Protein AF-A0A1I8ER92-F1 (afdb_monomer)

Structure (mmCIF, N/CA/C/O backbone):
data_AF-A0A1I8ER92-F1
#
_entry.id   AF-A0A1I8ER92-F1
#
loop_
_atom_site.group_PDB
_atom_site.id
_atom_site.type_symbol
_atom_site.label_atom_id
_atom_site.label_alt_id
_atom_site.label_comp_id
_atom_site.label_asym_id
_atom_site.label_entity_id
_atom_site.label_seq_id
_atom_site.pdbx_PDB_ins_code
_atom_site.Cartn_x
_atom_site.Cartn_y
_atom_site.Cartn_z
_atom_site.occupancy
_atom_site.B_iso_or_equiv
_atom_site.auth_seq_id
_atom_site.auth_comp_id
_atom_site.auth_asym_id
_atom_site.auth_atom_id
_atom_site.pdbx_PDB_model_num
ATOM 1 N N . MET A 1 1 ? 27.970 -17.716 -12.150 1.00 31.17 1 MET A N 1
ATOM 2 C CA . MET A 1 1 ? 27.730 -16.699 -13.198 1.00 31.17 1 MET A CA 1
ATOM 3 C C . MET A 1 1 ? 26.286 -16.230 -13.086 1.00 31.17 1 MET A C 1
ATOM 5 O O . MET A 1 1 ? 25.401 -17.065 -13.177 1.00 31.17 1 MET A O 1
ATOM 9 N N . ARG A 1 2 ? 26.030 -14.949 -12.786 1.00 36.28 2 ARG A N 1
ATOM 10 C CA . ARG A 1 2 ? 24.664 -14.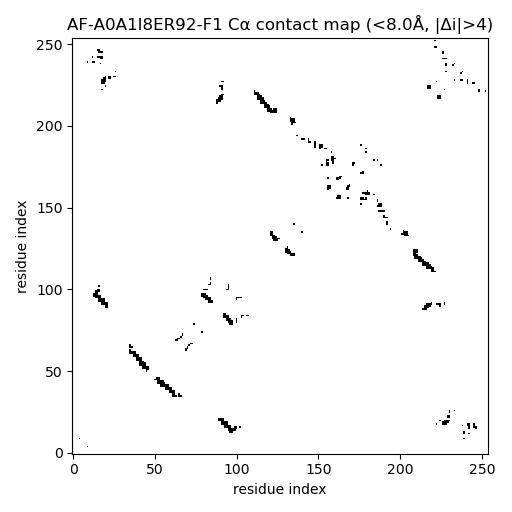395 -12.785 1.00 36.28 2 ARG A CA 1
ATOM 11 C C . ARG A 1 2 ? 24.374 -13.879 -14.191 1.00 36.28 2 ARG A C 1
ATOM 13 O O . ARG A 1 2 ? 24.966 -12.884 -14.594 1.00 36.28 2 ARG A O 1
ATOM 20 N N . THR A 1 3 ? 23.520 -14.575 -14.928 1.00 42.03 3 THR A N 1
ATOM 21 C CA . THR A 1 3 ? 22.930 -14.083 -16.174 1.00 42.03 3 THR A CA 1
ATOM 22 C C . THR A 1 3 ? 22.174 -12.785 -15.874 1.00 42.03 3 THR A C 1
ATOM 24 O O . THR A 1 3 ? 21.381 -12.718 -14.934 1.00 42.03 3 THR A O 1
ATOM 27 N N . GLY A 1 4 ? 22.500 -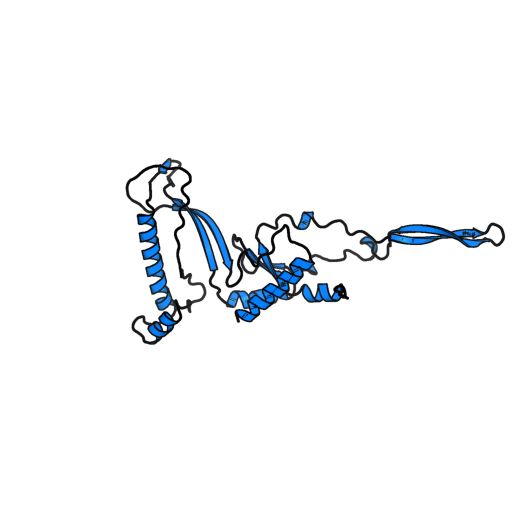11.710 -16.595 1.00 46.88 4 GLY A N 1
ATOM 28 C CA . GLY A 1 4 ? 21.781 -10.442 -16.486 1.00 46.88 4 GLY A CA 1
ATOM 29 C C . GLY A 1 4 ? 20.353 -10.611 -17.001 1.00 46.88 4 GLY A C 1
ATOM 30 O O . GLY A 1 4 ? 20.150 -11.294 -18.000 1.00 46.88 4 GLY A O 1
ATOM 31 N N . ALA A 1 5 ? 19.376 -10.018 -16.313 1.00 55.31 5 ALA A N 1
ATOM 32 C CA . ALA A 1 5 ? 17.984 -10.028 -16.758 1.00 55.31 5 ALA A CA 1
ATOM 33 C C . ALA A 1 5 ? 17.877 -9.402 -18.158 1.00 55.31 5 ALA A C 1
ATOM 35 O O . ALA A 1 5 ? 18.425 -8.321 -18.391 1.00 55.31 5 ALA A O 1
ATOM 36 N N . THR A 1 6 ? 17.197 -10.079 -19.083 1.00 65.06 6 THR A N 1
ATOM 37 C CA . THR A 1 6 ? 16.980 -9.554 -20.436 1.00 65.06 6 THR A CA 1
ATOM 38 C C . THR A 1 6 ? 15.889 -8.480 -20.425 1.00 65.06 6 THR A C 1
ATOM 40 O O . THR A 1 6 ? 15.052 -8.440 -19.524 1.00 65.06 6 THR A O 1
ATOM 43 N N . VAL A 1 7 ? 15.861 -7.601 -21.432 1.00 60.06 7 VAL A N 1
ATOM 44 C CA . VAL A 1 7 ? 14.813 -6.563 -21.571 1.00 60.06 7 VAL A CA 1
ATOM 45 C C . VAL A 1 7 ? 13.410 -7.185 -21.589 1.00 60.06 7 VAL A C 1
ATOM 47 O O . VAL A 1 7 ? 12.481 -6.645 -20.996 1.00 60.06 7 VAL A O 1
ATOM 50 N N . THR A 1 8 ? 13.275 -8.368 -22.187 1.00 60.81 8 THR A N 1
ATOM 51 C CA . THR A 1 8 ? 12.044 -9.164 -22.183 1.00 60.81 8 THR A CA 1
ATOM 52 C C . THR A 1 8 ? 11.649 -9.662 -20.793 1.00 60.81 8 THR A C 1
ATOM 54 O O . THR A 1 8 ? 10.464 -9.656 -20.472 1.00 60.81 8 THR A O 1
ATOM 57 N N . ASP A 1 9 ? 12.605 -10.041 -19.940 1.00 62.78 9 ASP A N 1
ATOM 58 C CA . ASP A 1 9 ? 12.314 -10.455 -18.556 1.00 62.78 9 ASP A CA 1
ATOM 59 C C . ASP A 1 9 ? 11.869 -9.265 -17.702 1.00 62.78 9 ASP A C 1
ATOM 61 O O . ASP A 1 9 ? 10.977 -9.378 -16.859 1.00 62.78 9 ASP A O 1
ATOM 65 N N . ILE A 1 10 ? 12.475 -8.103 -17.954 1.00 65.62 10 ILE A N 1
ATOM 66 C CA . ILE A 1 10 ? 12.131 -6.842 -17.300 1.00 65.62 10 ILE A CA 1
ATOM 67 C C . ILE A 1 10 ? 10.705 -6.418 -17.677 1.00 65.62 10 ILE A C 1
ATOM 69 O O . ILE A 1 10 ? 9.933 -6.068 -16.788 1.00 65.62 10 ILE A O 1
ATOM 73 N N . TRP A 1 11 ? 10.342 -6.509 -18.960 1.00 63.34 11 TRP A N 1
ATOM 74 C CA . TRP A 1 11 ? 8.994 -6.193 -19.443 1.00 63.34 11 TRP A CA 1
ATOM 75 C C . TRP A 1 11 ? 7.938 -7.192 -18.960 1.00 63.34 11 TRP A C 1
ATOM 77 O O . TRP A 1 11 ? 6.854 -6.809 -18.540 1.00 63.34 11 TRP A O 1
ATOM 87 N N . LYS A 1 12 ? 8.243 -8.493 -18.926 1.00 63.66 12 LYS A N 1
ATOM 88 C CA . LYS A 1 12 ? 7.326 -9.472 -18.316 1.00 63.66 12 LYS A CA 1
ATOM 89 C C . LYS A 1 12 ? 7.057 -9.150 -16.847 1.00 63.66 12 LYS A C 1
ATOM 91 O O . LYS A 1 12 ? 5.933 -9.292 -16.386 1.00 63.66 12 LYS A O 1
ATOM 96 N N . SER A 1 13 ? 8.068 -8.652 -16.141 1.00 66.12 13 SER A N 1
ATOM 97 C CA . SER A 1 13 ? 7.957 -8.296 -14.727 1.00 66.12 13 SER A CA 1
ATOM 98 C C . SER A 1 13 ? 7.265 -6.951 -14.469 1.00 66.12 13 SER A C 1
ATOM 100 O O . SER A 1 13 ? 6.946 -6.671 -13.319 1.00 66.12 13 SER A O 1
ATOM 102 N N . SER A 1 14 ? 7.011 -6.114 -15.485 1.00 64.12 14 SER A N 1
ATOM 103 C CA . SER A 1 14 ? 6.310 -4.829 -15.315 1.00 64.12 14 SER A CA 1
ATOM 104 C C . SER A 1 14 ? 4.782 -4.948 -15.249 1.00 64.12 14 SER A C 1
ATOM 106 O O . SER A 1 14 ? 4.103 -3.934 -15.315 1.00 64.12 14 SER A O 1
ATOM 108 N N . HIS A 1 15 ? 4.245 -6.160 -15.093 1.00 78.31 15 HIS A N 1
ATOM 109 C CA . HIS A 1 15 ? 2.816 -6.453 -14.949 1.00 78.31 15 HIS A CA 1
ATOM 110 C C . HIS A 1 15 ? 2.559 -6.940 -13.519 1.00 78.31 15 HIS A C 1
ATOM 112 O O . HIS A 1 15 ? 2.473 -8.138 -13.256 1.00 78.31 15 HIS A O 1
ATOM 118 N N . SER A 1 16 ? 2.606 -6.026 -12.551 1.00 83.44 16 SER A N 1
ATOM 119 C CA . SER A 1 16 ? 2.590 -6.398 -11.134 1.00 83.44 16 SER A CA 1
ATOM 120 C C . SER A 1 16 ? 2.197 -5.229 -10.236 1.00 83.44 16 SER A C 1
ATOM 122 O O . SER A 1 16 ? 1.954 -4.116 -10.699 1.00 83.44 16 SER A O 1
ATOM 124 N N . ILE A 1 17 ? 2.152 -5.489 -8.934 1.00 87.69 17 ILE A N 1
ATOM 125 C CA . ILE A 1 17 ? 1.812 -4.519 -7.901 1.00 87.69 17 ILE A CA 1
ATOM 126 C C . ILE A 1 17 ? 3.080 -4.065 -7.184 1.00 87.69 17 ILE A C 1
ATOM 128 O O . ILE A 1 17 ? 3.971 -4.859 -6.889 1.00 87.69 17 ILE A O 1
ATOM 132 N N . VAL A 1 18 ? 3.152 -2.776 -6.875 1.00 89.38 18 VAL A N 1
ATOM 133 C CA . VAL A 1 18 ? 4.263 -2.133 -6.179 1.00 89.38 18 VAL A CA 1
ATOM 134 C C . VAL A 1 18 ? 3.743 -1.338 -4.988 1.00 89.38 18 VAL A C 1
ATOM 136 O O . VAL A 1 18 ? 2.750 -0.624 -5.082 1.00 89.38 18 VAL A O 1
ATOM 139 N N . CYS A 1 19 ? 4.448 -1.421 -3.864 1.00 86.75 19 CYS A N 1
ATOM 140 C CA . CYS A 1 19 ? 4.179 -0.617 -2.679 1.00 86.75 19 CYS A CA 1
ATOM 141 C C . CYS A 1 19 ? 5.217 0.506 -2.563 1.00 86.75 19 CYS A C 1
ATOM 143 O O . CYS A 1 19 ? 6.427 0.262 -2.602 1.00 86.75 19 CYS A O 1
ATOM 145 N N . VAL A 1 20 ? 4.756 1.747 -2.412 1.00 84.81 20 VAL A N 1
ATOM 146 C CA . VAL A 1 20 ? 5.578 2.964 -2.461 1.00 84.81 20 VAL A CA 1
ATOM 147 C C . VAL A 1 20 ? 5.239 3.879 -1.296 1.00 84.81 20 VAL A C 1
ATOM 149 O O . VAL A 1 20 ? 4.106 3.937 -0.831 1.00 84.81 20 VAL A O 1
ATOM 152 N N . HIS A 1 21 ? 6.241 4.598 -0.805 1.00 81.06 21 HIS A N 1
ATOM 153 C CA . HIS A 1 21 ? 6.065 5.631 0.205 1.00 81.06 21 HIS A CA 1
ATOM 154 C C . HIS A 1 21 ? 5.690 6.966 -0.463 1.00 81.06 21 HIS A C 1
ATOM 156 O O . HIS A 1 21 ? 6.380 7.376 -1.391 1.00 81.06 21 HIS A O 1
ATOM 162 N N . ASP A 1 22 ? 4.648 7.651 0.022 1.00 62.81 22 ASP A N 1
ATOM 163 C CA . ASP A 1 22 ? 3.936 8.811 -0.584 1.00 62.81 22 ASP A CA 1
ATOM 164 C C . ASP A 1 22 ? 4.778 10.100 -0.806 1.00 62.81 22 ASP A C 1
ATOM 166 O O . ASP A 1 22 ? 4.279 11.195 -1.043 1.00 62.81 22 ASP A O 1
ATOM 170 N N . HIS A 1 23 ? 6.104 10.016 -0.726 1.00 54.09 23 HIS A N 1
ATOM 171 C CA . HIS A 1 23 ? 7.000 11.146 -0.966 1.00 54.09 23 HIS A CA 1
ATOM 172 C C . HIS A 1 23 ? 7.625 11.172 -2.368 1.00 54.09 23 HIS A C 1
ATOM 174 O O . HIS A 1 23 ? 8.415 12.084 -2.629 1.00 54.09 23 HIS A O 1
ATOM 180 N N . VAL A 1 24 ? 7.202 10.294 -3.296 1.00 51.00 24 VAL A N 1
ATOM 181 C CA . VAL A 1 24 ? 7.709 10.234 -4.685 1.00 51.00 24 VAL A CA 1
ATOM 182 C C . VAL A 1 24 ? 7.187 11.392 -5.546 1.00 51.00 24 VAL A C 1
ATOM 184 O O . VAL A 1 24 ? 6.528 11.221 -6.564 1.00 51.00 24 VAL A O 1
ATOM 187 N N . THR A 1 25 ? 7.524 12.622 -5.181 1.00 46.41 25 THR A N 1
ATOM 188 C CA . THR A 1 25 ? 7.240 13.827 -5.983 1.00 46.41 25 THR A CA 1
ATOM 189 C C . THR A 1 25 ? 8.367 14.135 -6.977 1.00 46.41 25 THR A C 1
ATOM 191 O O . THR A 1 25 ? 8.280 15.073 -7.774 1.00 46.41 25 THR A O 1
ATOM 194 N N . HIS A 1 26 ? 9.464 13.367 -6.949 1.00 47.34 26 HIS A N 1
ATOM 195 C CA . HIS A 1 26 ? 10.703 13.706 -7.657 1.00 47.34 26 HIS A CA 1
ATOM 196 C C . HIS A 1 26 ? 11.277 12.607 -8.560 1.00 47.34 26 HIS A C 1
ATOM 198 O O . HIS A 1 26 ? 12.363 12.804 -9.111 1.00 47.34 26 HIS A O 1
ATOM 204 N N . ALA A 1 27 ? 10.571 11.494 -8.793 1.00 49.75 27 ALA A N 1
ATOM 205 C CA . ALA A 1 27 ? 11.064 10.436 -9.686 1.00 49.75 27 ALA A CA 1
ATOM 206 C C . ALA A 1 27 ? 11.362 10.950 -11.109 1.00 49.75 27 ALA A C 1
ATOM 208 O O . ALA A 1 27 ? 12.412 10.630 -11.668 1.00 49.75 27 ALA A O 1
ATOM 209 N N . ASN A 1 28 ? 10.524 11.848 -11.643 1.00 49.25 28 ASN A N 1
ATOM 210 C CA . ASN A 1 28 ? 10.699 12.417 -12.986 1.00 49.25 28 ASN A CA 1
ATOM 211 C C . ASN A 1 28 ? 11.999 13.226 -13.154 1.00 49.25 28 ASN A C 1
ATOM 213 O O . ASN A 1 28 ? 12.486 13.369 -14.271 1.00 49.25 28 ASN A O 1
ATOM 217 N N . LYS A 1 29 ? 12.605 13.724 -12.064 1.00 51.19 29 LYS A N 1
ATOM 218 C CA . LYS A 1 29 ? 13.879 14.468 -12.122 1.00 51.19 29 LYS A CA 1
ATOM 219 C C . LYS A 1 29 ? 15.102 13.560 -12.318 1.00 51.19 29 LYS A C 1
ATOM 221 O O . LYS A 1 29 ? 16.201 14.073 -12.501 1.00 51.19 29 LYS A O 1
ATOM 226 N N . ARG A 1 30 ? 14.940 12.231 -12.246 1.00 50.00 30 ARG A N 1
ATOM 227 C CA . ARG A 1 30 ? 16.043 11.253 -12.329 1.00 50.00 30 ARG A CA 1
ATOM 228 C C . ARG A 1 30 ? 16.121 10.492 -13.650 1.00 50.00 30 ARG A C 1
ATOM 230 O O . ARG A 1 30 ? 17.029 9.680 -13.815 1.00 50.00 30 ARG A O 1
ATOM 237 N N . CYS A 1 31 ? 15.220 10.750 -14.593 1.00 53.12 31 CYS A N 1
ATOM 238 C CA . CYS A 1 31 ? 15.352 10.222 -15.944 1.00 53.12 31 CYS A CA 1
ATOM 239 C C . CYS A 1 31 ? 16.469 10.992 -16.657 1.00 53.12 31 CYS A C 1
ATOM 241 O O . CYS A 1 31 ? 16.242 12.065 -17.211 1.00 53.12 31 CYS A O 1
ATOM 243 N N . LEU A 1 32 ? 17.694 10.461 -16.599 1.00 54.41 32 LEU A N 1
ATOM 244 C CA . LEU A 1 32 ? 18.782 10.937 -17.448 1.00 54.41 32 LEU A CA 1
ATOM 245 C C . LEU A 1 32 ? 18.350 10.818 -18.920 1.00 54.41 32 LEU A C 1
ATOM 247 O O . LEU A 1 32 ? 17.627 9.876 -19.263 1.00 54.41 32 LEU A O 1
ATOM 251 N N . PRO A 1 33 ? 18.771 11.748 -19.794 1.00 59.41 33 PRO A N 1
ATOM 252 C CA . PRO A 1 33 ? 18.518 11.613 -21.220 1.00 59.41 33 PRO A CA 1
ATOM 253 C C . PRO A 1 33 ? 19.057 10.263 -21.704 1.00 59.41 33 PRO A C 1
ATOM 255 O O . PRO A 1 33 ? 20.142 9.838 -21.304 1.00 59.41 33 PRO A O 1
ATOM 258 N N . ILE A 1 34 ? 18.275 9.576 -22.540 1.00 64.12 34 ILE A N 1
ATOM 259 C CA . ILE A 1 34 ? 18.666 8.298 -23.138 1.00 64.12 34 ILE A CA 1
ATOM 260 C C . ILE A 1 34 ? 19.970 8.528 -23.909 1.00 64.12 34 ILE A C 1
ATOM 262 O O . ILE A 1 34 ? 19.989 9.245 -24.909 1.00 64.12 34 ILE A O 1
ATOM 266 N N . GLY A 1 35 ? 21.068 7.949 -23.421 1.00 69.25 35 GLY A N 1
ATOM 267 C CA . GLY A 1 35 ? 22.353 7.998 -24.105 1.00 69.25 35 GLY A CA 1
ATOM 268 C C . GLY A 1 35 ? 22.304 7.115 -25.345 1.00 69.25 35 GLY A C 1
ATOM 269 O O . GLY A 1 35 ? 22.128 5.903 -25.233 1.00 69.25 35 GLY A O 1
ATOM 270 N N . ILE A 1 36 ? 22.446 7.712 -26.526 1.00 78.25 36 ILE A N 1
ATOM 271 C CA . ILE A 1 36 ? 22.521 6.959 -27.780 1.00 78.25 36 ILE A CA 1
ATOM 272 C C . ILE A 1 36 ? 23.898 6.282 -27.837 1.00 78.25 36 ILE A C 1
ATOM 274 O O . ILE A 1 36 ? 24.909 6.975 -27.680 1.00 78.25 36 ILE A O 1
ATOM 278 N N . PRO A 1 37 ? 23.978 4.955 -28.051 1.00 82.88 37 PRO A N 1
ATOM 279 C CA . PRO A 1 37 ? 25.259 4.265 -28.113 1.00 82.88 37 PRO A CA 1
ATOM 280 C C . PRO A 1 37 ? 26.080 4.770 -29.303 1.00 82.88 37 PRO A C 1
ATOM 282 O O . PRO A 1 37 ? 25.546 5.010 -30.386 1.00 82.88 37 PRO A O 1
ATOM 285 N N . GLY A 1 38 ? 27.388 4.931 -29.107 1.00 86.31 38 GLY A N 1
ATOM 286 C CA . GLY A 1 38 ? 28.311 5.246 -30.194 1.00 86.31 38 GLY A CA 1
ATOM 287 C C . GLY A 1 38 ? 28.590 4.017 -31.060 1.00 86.31 38 GLY A C 1
ATOM 288 O O . GLY A 1 38 ? 28.661 2.901 -30.550 1.00 86.31 38 GLY A O 1
ATOM 289 N N . ILE A 1 39 ? 28.773 4.234 -32.358 1.00 91.62 39 ILE A N 1
ATOM 290 C CA . ILE A 1 39 ? 29.294 3.249 -33.310 1.00 91.62 39 ILE A CA 1
ATOM 291 C C . ILE A 1 39 ? 30.510 3.813 -34.029 1.00 91.62 39 ILE A C 1
ATOM 293 O O . ILE A 1 39 ? 30.646 5.025 -34.216 1.00 91.62 39 ILE A O 1
ATOM 297 N N . GLU A 1 40 ? 31.387 2.910 -34.445 1.00 92.06 40 GLU A N 1
ATOM 298 C CA . GLU A 1 40 ? 32.518 3.228 -35.301 1.00 92.06 40 GLU A CA 1
ATOM 299 C C . GLU A 1 40 ? 32.106 3.006 -36.754 1.00 92.06 40 GLU A C 1
ATOM 301 O O . GLU A 1 40 ? 31.627 1.935 -37.119 1.00 92.06 40 GLU A O 1
ATOM 306 N N . MET A 1 41 ? 32.253 4.043 -37.572 1.00 89.38 41 MET A N 1
ATOM 307 C CA . MET A 1 41 ? 31.987 3.987 -39.006 1.00 89.38 41 MET A CA 1
ATOM 308 C C . MET A 1 41 ? 33.285 4.171 -39.785 1.00 89.38 41 MET A C 1
ATOM 310 O O . MET A 1 41 ? 34.068 5.056 -39.430 1.00 89.38 41 MET A O 1
ATOM 314 N N . PRO A 1 42 ? 33.513 3.405 -40.861 1.00 91.12 42 PRO A N 1
ATOM 315 C CA . PRO A 1 42 ? 34.674 3.607 -41.711 1.00 91.12 42 PRO A CA 1
ATOM 316 C C . PRO A 1 42 ? 34.588 4.954 -42.432 1.00 91.12 42 PRO A C 1
ATOM 318 O O . PRO A 1 42 ? 33.553 5.317 -42.994 1.00 91.12 42 PRO A O 1
ATOM 321 N N . ILE A 1 43 ? 35.690 5.697 -42.412 1.00 89.12 43 ILE A N 1
ATOM 322 C CA . ILE A 1 43 ? 35.906 6.857 -43.273 1.00 89.12 43 ILE A CA 1
ATOM 323 C C . ILE A 1 43 ? 36.425 6.305 -44.595 1.00 89.12 43 ILE A C 1
ATOM 325 O O . ILE A 1 43 ? 37.478 5.667 -44.625 1.00 89.12 43 ILE A O 1
ATOM 329 N N . VAL A 1 44 ? 35.654 6.503 -45.659 1.00 90.88 44 VAL A N 1
ATOM 330 C CA . VAL A 1 44 ? 35.981 6.013 -46.997 1.00 90.88 44 VAL A CA 1
ATOM 331 C C . VAL A 1 44 ? 36.406 7.193 -47.850 1.00 90.88 44 VAL A C 1
ATOM 333 O O . VAL A 1 44 ? 35.627 8.125 -48.045 1.00 90.88 44 VAL A O 1
ATOM 336 N N . GLU A 1 45 ? 37.627 7.131 -48.364 1.00 89.38 45 GLU A N 1
ATOM 337 C CA . GLU A 1 45 ? 38.183 8.121 -49.282 1.00 89.38 45 GLU A CA 1
ATOM 338 C C . GLU A 1 45 ? 38.599 7.442 -50.594 1.00 89.38 45 GLU A C 1
ATOM 340 O O . GLU A 1 45 ? 38.953 6.256 -50.599 1.00 89.38 45 GLU A O 1
ATOM 345 N N . PRO A 1 46 ? 38.523 8.149 -51.733 1.00 88.00 46 PRO A N 1
ATOM 346 C CA . PRO A 1 46 ? 38.964 7.602 -53.006 1.00 88.00 46 PRO A CA 1
ATOM 347 C C . PRO A 1 46 ? 40.489 7.472 -53.021 1.00 88.00 46 PRO A C 1
ATOM 349 O O . PRO A 1 46 ? 41.214 8.429 -52.751 1.00 88.00 46 PRO A O 1
ATOM 352 N N . HIS A 1 47 ? 40.993 6.296 -53.391 1.00 83.50 47 HIS A N 1
ATOM 353 C CA . HIS A 1 47 ? 42.425 6.108 -53.585 1.00 83.50 47 HIS A CA 1
ATOM 354 C C . HIS A 1 47 ? 42.916 7.007 -54.734 1.00 83.50 47 HIS A C 1
ATOM 356 O O . HIS A 1 47 ? 42.319 6.989 -55.813 1.00 83.50 47 HIS A O 1
ATOM 362 N N . PRO A 1 48 ? 44.051 7.711 -54.587 1.00 82.31 48 PRO A N 1
ATOM 363 C CA . PRO A 1 48 ? 44.512 8.737 -55.531 1.00 82.31 48 PRO A CA 1
ATOM 364 C C . PRO A 1 48 ? 44.802 8.282 -56.974 1.00 82.31 48 PRO A C 1
ATOM 366 O O . PRO A 1 48 ? 45.080 9.125 -57.816 1.00 82.31 48 PRO A O 1
ATOM 369 N N . ILE A 1 49 ? 44.764 6.978 -57.280 1.00 82.44 49 ILE A N 1
ATOM 370 C CA . ILE A 1 49 ? 45.151 6.439 -58.597 1.00 82.44 49 ILE A CA 1
ATOM 371 C C . ILE A 1 49 ? 44.013 5.609 -59.216 1.00 82.44 49 ILE A C 1
ATOM 373 O O . ILE A 1 49 ? 43.510 6.007 -60.261 1.00 82.44 49 ILE A O 1
ATOM 377 N N . PRO A 1 50 ? 43.524 4.512 -58.599 1.00 83.62 50 PRO A N 1
ATOM 378 C CA . PRO A 1 50 ? 42.412 3.746 -59.149 1.00 83.62 50 PRO A CA 1
ATOM 379 C C . PRO A 1 50 ? 41.036 4.340 -58.798 1.00 83.62 50 PRO A C 1
ATOM 381 O O . PRO A 1 50 ? 40.031 3.747 -59.171 1.00 83.62 50 PRO A O 1
ATOM 384 N N . GLN A 1 51 ? 40.964 5.442 -58.029 1.00 81.69 51 GLN A N 1
ATOM 385 C CA . GLN A 1 51 ? 39.730 6.037 -57.474 1.00 81.69 51 GLN A CA 1
ATOM 386 C C . GLN A 1 51 ? 38.844 5.065 -56.672 1.00 81.69 51 GLN A C 1
ATOM 388 O O . GLN A 1 51 ? 37.715 5.391 -56.309 1.00 81.69 51 GLN A O 1
ATOM 393 N N . ALA A 1 52 ? 39.359 3.876 -56.352 1.00 87.44 52 ALA A N 1
ATOM 394 C CA . ALA A 1 52 ? 38.644 2.875 -55.581 1.00 87.44 52 ALA A CA 1
ATOM 395 C C . ALA A 1 52 ? 38.425 3.360 -54.135 1.00 87.44 52 ALA A C 1
ATOM 397 O O . ALA A 1 52 ? 39.314 4.006 -53.573 1.00 87.44 52 ALA A O 1
ATOM 398 N N . PRO A 1 53 ? 37.276 3.043 -53.516 1.00 87.69 53 PRO A N 1
ATOM 399 C CA . PRO A 1 53 ? 37.004 3.406 -52.131 1.00 87.69 53 PRO A CA 1
ATOM 400 C C . PRO A 1 53 ? 37.936 2.646 -51.179 1.00 87.69 53 PRO A C 1
ATOM 402 O O . PRO A 1 53 ? 37.924 1.415 -51.142 1.00 87.69 53 PRO A O 1
ATOM 405 N N . VAL A 1 54 ? 38.727 3.376 -50.390 1.00 90.38 54 VAL A N 1
ATOM 406 C CA . VAL A 1 54 ? 39.627 2.818 -49.371 1.00 90.38 54 VAL A CA 1
ATOM 407 C C . VAL A 1 54 ? 39.240 3.350 -47.999 1.00 90.38 54 VAL A C 1
ATOM 409 O O . VAL A 1 54 ? 38.909 4.523 -47.836 1.00 90.38 54 VAL A O 1
ATOM 412 N N . ILE A 1 55 ? 39.273 2.470 -46.999 1.00 89.62 55 ILE A N 1
ATOM 413 C CA . ILE A 1 55 ? 39.019 2.834 -45.606 1.00 89.62 55 ILE A CA 1
ATOM 414 C C . ILE A 1 55 ? 40.296 3.458 -45.040 1.00 89.62 55 ILE A C 1
ATOM 416 O O . ILE A 1 55 ? 41.289 2.763 -44.839 1.00 89.62 55 ILE A O 1
ATOM 420 N N . VAL A 1 56 ? 40.264 4.761 -44.779 1.00 88.62 56 VAL A N 1
ATOM 421 C CA . VAL A 1 56 ? 41.405 5.531 -44.245 1.00 88.62 56 VAL A CA 1
ATOM 422 C C . VAL A 1 56 ? 41.374 5.670 -42.723 1.00 88.62 56 VAL A C 1
ATOM 424 O O . VAL A 1 56 ? 42.372 6.026 -42.104 1.00 88.62 56 VAL A O 1
ATOM 427 N N . GLY A 1 57 ? 40.245 5.354 -42.089 1.00 90.06 57 GLY A N 1
ATOM 428 C CA . GLY A 1 57 ? 40.125 5.404 -40.638 1.00 90.06 57 GLY A CA 1
ATOM 429 C C . GLY A 1 57 ? 38.728 5.067 -40.140 1.00 90.06 57 GLY A C 1
ATOM 430 O O . GLY A 1 57 ? 37.847 4.689 -40.911 1.00 90.06 57 GLY A O 1
ATOM 431 N N . LEU A 1 58 ? 38.525 5.226 -38.833 1.00 92.38 58 LEU A N 1
ATOM 432 C CA . LEU A 1 58 ? 37.244 5.021 -38.160 1.00 92.38 58 LEU A CA 1
ATOM 433 C C . LEU A 1 58 ? 36.799 6.327 -37.498 1.00 92.38 58 LEU A C 1
ATOM 435 O O . LEU A 1 58 ? 37.566 6.956 -36.770 1.00 92.38 58 LEU A O 1
ATOM 439 N N . ARG A 1 59 ? 35.542 6.722 -37.713 1.00 90.38 59 ARG A N 1
ATOM 440 C CA . ARG A 1 59 ? 34.899 7.836 -37.007 1.00 90.38 59 ARG A CA 1
ATOM 441 C C . ARG A 1 59 ? 33.927 7.305 -35.963 1.00 90.38 59 ARG A C 1
ATOM 443 O O . ARG A 1 59 ? 33.090 6.457 -36.270 1.00 90.38 59 ARG A O 1
ATOM 450 N N . LYS A 1 60 ? 33.988 7.841 -34.745 1.00 91.00 60 LYS A N 1
ATOM 451 C CA . LYS A 1 60 ? 32.958 7.601 -33.727 1.00 91.00 60 LYS A CA 1
ATOM 452 C C . LYS A 1 60 ? 31.776 8.521 -33.994 1.00 91.00 60 LYS A C 1
ATOM 454 O O . LYS A 1 60 ? 31.936 9.737 -34.014 1.00 91.00 60 LYS A O 1
ATOM 459 N N . GLN A 1 61 ? 30.598 7.947 -34.190 1.00 87.75 61 GLN A N 1
ATOM 460 C CA . GLN A 1 61 ? 29.353 8.698 -34.350 1.00 87.75 61 GLN A CA 1
ATOM 461 C C . GLN A 1 61 ? 28.220 8.051 -33.539 1.00 87.75 61 GLN A C 1
ATOM 463 O O . GLN A 1 61 ? 28.302 6.862 -33.228 1.00 87.75 61 GLN A O 1
ATOM 468 N N . PRO A 1 62 ? 27.150 8.787 -33.196 1.00 86.00 62 PRO A N 1
ATOM 469 C CA . PRO A 1 62 ? 25.966 8.195 -32.584 1.00 86.00 62 PRO A CA 1
ATOM 470 C C . PRO A 1 62 ? 25.337 7.152 -33.509 1.00 86.00 62 PRO A C 1
ATOM 472 O O . PRO A 1 62 ? 25.256 7.344 -34.725 1.00 86.00 62 PRO A O 1
ATOM 475 N N . ASN A 1 63 ? 24.863 6.050 -32.940 1.00 86.44 63 ASN A N 1
ATOM 476 C CA . ASN A 1 63 ? 24.119 5.059 -33.695 1.00 86.44 63 ASN A CA 1
ATOM 477 C C . ASN A 1 63 ? 22.695 5.552 -33.961 1.00 86.44 63 ASN A C 1
ATOM 479 O O . ASN A 1 63 ? 21.810 5.443 -33.110 1.00 86.44 63 ASN A O 1
ATOM 483 N N . TYR A 1 64 ? 22.473 6.077 -35.164 1.00 83.56 64 TYR A N 1
ATOM 484 C CA . TYR A 1 64 ? 21.180 6.630 -35.554 1.00 83.56 64 TYR A CA 1
ATOM 485 C C . TYR A 1 64 ? 20.042 5.602 -35.591 1.00 83.56 64 TYR A C 1
ATOM 487 O O . TYR A 1 64 ? 18.888 6.000 -35.452 1.00 83.56 64 TYR A O 1
ATOM 495 N N . ASN A 1 65 ? 20.336 4.297 -35.656 1.00 80.38 65 ASN A N 1
ATOM 496 C CA . ASN A 1 65 ? 19.311 3.250 -35.559 1.00 80.38 65 ASN A CA 1
ATOM 497 C C . ASN A 1 65 ? 18.592 3.259 -34.200 1.00 80.38 65 ASN A C 1
ATOM 499 O O . ASN A 1 65 ? 17.469 2.779 -34.101 1.00 80.38 65 ASN A O 1
ATOM 503 N N . PHE A 1 66 ? 19.223 3.821 -33.164 1.00 76.25 66 PHE A N 1
ATOM 504 C CA . PHE A 1 66 ? 18.645 3.983 -31.827 1.00 76.25 66 PHE A CA 1
ATOM 505 C C . PHE A 1 66 ? 18.243 5.435 -31.525 1.00 76.25 66 PHE A C 1
ATOM 507 O O . PHE A 1 66 ? 17.925 5.769 -30.384 1.00 76.25 66 PHE A O 1
ATOM 514 N N . HIS A 1 67 ? 18.278 6.325 -32.521 1.00 80.50 67 HIS A N 1
ATOM 515 C CA . HIS A 1 67 ? 17.945 7.730 -32.317 1.00 80.50 67 HIS A CA 1
ATOM 516 C C . HIS A 1 67 ? 16.420 7.909 -32.185 1.00 80.50 67 HIS A C 1
ATOM 518 O O . HIS A 1 67 ? 15.691 7.451 -33.067 1.00 80.50 67 HIS A O 1
ATOM 524 N N . PRO A 1 68 ? 15.904 8.632 -31.166 1.00 75.44 68 PRO A N 1
ATOM 525 C CA . PRO A 1 68 ? 14.460 8.756 -30.917 1.00 75.44 68 PRO A CA 1
ATOM 526 C C . PRO A 1 68 ? 13.635 9.339 -32.073 1.00 75.44 68 PRO A C 1
ATOM 528 O O . PRO A 1 68 ? 12.430 9.135 -32.137 1.00 75.44 68 PRO A O 1
ATOM 531 N N . VAL A 1 69 ? 14.265 10.086 -32.983 1.00 80.38 69 VAL A N 1
ATOM 532 C CA . VAL A 1 69 ? 13.614 10.613 -34.202 1.00 80.38 69 VAL A CA 1
ATOM 533 C C . VAL A 1 69 ? 13.417 9.528 -35.271 1.00 80.38 69 VAL A C 1
ATOM 535 O O . VAL A 1 69 ? 12.500 9.637 -36.072 1.00 80.38 69 VAL A O 1
ATOM 538 N N . VAL A 1 70 ? 14.248 8.480 -35.273 1.00 82.31 70 VAL A N 1
ATOM 539 C CA . VAL A 1 70 ? 14.206 7.377 -36.250 1.00 82.31 70 VAL A CA 1
ATOM 540 C C . VAL A 1 70 ? 13.304 6.248 -35.754 1.00 82.31 70 VAL A C 1
ATOM 542 O 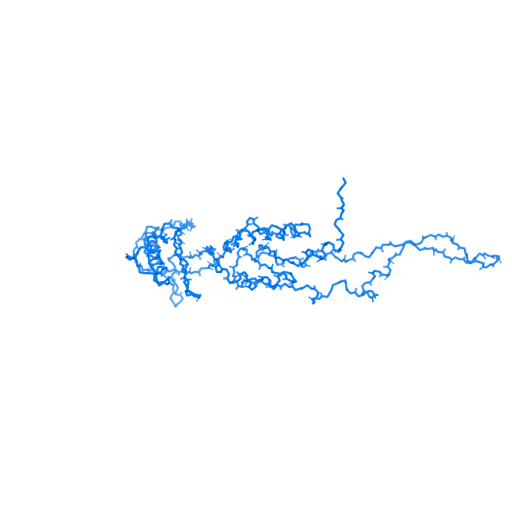O . VAL A 1 70 ? 12.377 5.849 -36.449 1.00 82.31 70 VAL A O 1
ATOM 545 N N . VAL A 1 71 ? 13.552 5.755 -34.537 1.00 77.38 71 VAL A N 1
ATOM 546 C CA . VAL A 1 71 ? 12.790 4.644 -33.928 1.00 77.38 71 VAL A CA 1
ATOM 547 C C . VAL A 1 71 ? 11.549 5.104 -33.160 1.00 77.38 71 VAL A C 1
ATOM 549 O O . VAL A 1 71 ? 10.718 4.284 -32.781 1.00 77.38 71 VAL A O 1
ATOM 552 N N . GLY A 1 72 ? 11.396 6.409 -32.930 1.00 72.50 72 GLY A N 1
ATOM 553 C CA . GLY A 1 72 ? 10.402 6.942 -32.004 1.00 72.50 72 GLY A CA 1
ATOM 554 C C . GLY A 1 72 ? 10.887 6.917 -30.552 1.00 72.50 72 GLY A C 1
ATOM 555 O O . GLY A 1 72 ? 11.989 6.466 -30.228 1.00 72.50 72 GLY A O 1
ATOM 556 N N . LYS A 1 73 ? 10.059 7.438 -29.641 1.00 70.44 73 LYS A N 1
ATOM 557 C CA . LYS A 1 73 ? 10.325 7.315 -28.201 1.00 70.44 73 LYS A CA 1
ATOM 558 C C . LYS A 1 73 ? 10.210 5.838 -27.802 1.00 70.44 73 LYS A C 1
ATOM 560 O O . LYS A 1 73 ? 9.265 5.194 -28.248 1.00 70.44 73 LYS A O 1
ATOM 565 N N . PRO A 1 74 ? 11.109 5.321 -26.945 1.00 67.81 74 PRO A N 1
ATOM 566 C CA . PRO A 1 74 ? 11.102 3.906 -26.569 1.00 67.81 74 PRO A CA 1
ATOM 567 C C . PRO A 1 74 ? 9.845 3.488 -25.802 1.00 67.81 74 PRO A C 1
ATOM 569 O O . PRO A 1 74 ? 9.503 2.315 -25.811 1.00 67.81 74 PRO A O 1
ATOM 572 N N . PHE A 1 75 ? 9.172 4.442 -25.155 1.00 70.06 75 PHE A N 1
ATOM 573 C CA . PHE A 1 75 ? 7.905 4.231 -24.470 1.00 70.06 75 PHE A CA 1
ATOM 574 C C . PHE A 1 75 ? 6.975 5.402 -24.759 1.00 70.06 75 PHE A C 1
ATOM 576 O O . PHE A 1 75 ? 7.395 6.570 -24.773 1.00 70.06 75 PHE A O 1
ATOM 583 N N . ARG A 1 76 ? 5.705 5.086 -24.964 1.00 74.12 76 ARG A N 1
ATOM 584 C CA . ARG A 1 76 ? 4.589 6.022 -24.960 1.00 74.12 76 ARG A CA 1
ATOM 585 C C . ARG A 1 76 ? 3.941 6.026 -23.577 1.00 74.12 76 ARG A C 1
ATOM 587 O O . ARG A 1 76 ? 4.214 5.160 -22.749 1.00 74.12 76 ARG A O 1
ATOM 594 N N . LYS A 1 77 ? 3.109 7.029 -23.292 1.00 71.75 77 LYS A N 1
ATOM 595 C CA . LYS A 1 77 ? 2.425 7.091 -21.988 1.00 71.75 77 LYS A CA 1
ATOM 596 C C . LYS A 1 77 ? 1.431 5.943 -21.832 1.00 71.75 77 LYS A C 1
ATOM 598 O O . LYS A 1 77 ? 1.189 5.497 -20.723 1.00 71.75 77 LYS A O 1
ATOM 603 N N . GLU A 1 78 ? 0.892 5.476 -22.948 1.00 79.50 78 GLU A N 1
ATOM 604 C CA . GLU A 1 78 ? -0.107 4.419 -23.024 1.00 79.50 78 GLU A CA 1
ATOM 605 C C . GLU A 1 78 ? 0.507 3.027 -22.804 1.00 79.50 78 GLU A C 1
ATOM 607 O O . GLU A 1 78 ? -0.210 2.099 -22.445 1.00 79.50 78 GLU A O 1
ATOM 612 N N . ASP A 1 79 ? 1.830 2.891 -22.960 1.00 77.25 79 ASP A N 1
ATOM 613 C CA . ASP A 1 79 ? 2.545 1.620 -22.784 1.00 77.25 79 ASP A CA 1
ATOM 614 C C . ASP A 1 79 ? 2.716 1.242 -21.302 1.00 77.25 79 ASP A C 1
ATOM 616 O O . ASP A 1 79 ? 3.028 0.094 -20.986 1.00 77.25 79 ASP A O 1
ATOM 620 N N . ILE A 1 80 ? 2.558 2.208 -20.387 1.00 81.94 80 ILE A N 1
ATOM 621 C CA . ILE A 1 80 ? 2.700 2.002 -18.944 1.00 81.94 80 ILE A CA 1
ATOM 622 C C . ILE A 1 80 ? 1.456 2.543 -18.246 1.00 81.94 80 ILE A C 1
ATOM 624 O O . ILE A 1 80 ? 1.331 3.746 -18.008 1.00 81.94 80 ILE A O 1
ATOM 628 N N . ARG A 1 81 ? 0.549 1.640 -17.875 1.00 85.50 81 ARG A N 1
ATOM 629 C CA . ARG A 1 81 ? -0.592 1.971 -17.014 1.00 85.50 81 ARG A CA 1
ATOM 630 C C . ARG A 1 81 ? -0.138 1.932 -15.563 1.00 85.50 81 ARG A C 1
ATOM 632 O O . ARG A 1 81 ? 0.544 0.995 -15.158 1.00 85.50 81 ARG A O 1
ATOM 639 N N . ILE A 1 82 ? -0.511 2.947 -14.789 1.00 86.56 82 ILE A N 1
ATOM 640 C CA . ILE A 1 82 ? -0.291 2.985 -13.343 1.00 86.56 82 ILE A CA 1
ATOM 641 C C . ILE A 1 82 ? -1.584 3.445 -12.692 1.00 86.56 82 ILE A C 1
ATOM 643 O O . ILE A 1 82 ? -2.090 4.518 -13.018 1.00 86.56 82 ILE A O 1
ATOM 647 N N . GLU A 1 83 ? -2.092 2.646 -11.765 1.00 86.69 83 GLU A N 1
ATOM 648 C CA . GLU A 1 83 ? -3.303 2.952 -11.008 1.00 86.69 83 GLU A CA 1
ATOM 649 C C . GLU A 1 83 ? -3.040 2.759 -9.515 1.00 86.69 83 GLU A C 1
ATOM 651 O O . GLU A 1 83 ? -2.277 1.880 -9.116 1.00 86.69 83 GLU A O 1
ATOM 656 N N . GLU A 1 84 ? -3.641 3.602 -8.680 1.00 85.75 84 GLU A N 1
ATOM 657 C CA . GLU A 1 84 ? -3.534 3.503 -7.223 1.00 85.75 84 GLU A CA 1
ATOM 658 C C . GLU A 1 84 ? -4.718 2.715 -6.651 1.00 85.75 84 GLU A C 1
ATOM 660 O O . GLU A 1 84 ? -5.860 2.850 -7.103 1.00 85.75 84 GLU A O 1
ATOM 665 N N . LEU A 1 85 ? -4.457 1.890 -5.634 1.00 83.94 85 LEU A N 1
ATOM 666 C CA . LEU A 1 85 ? -5.498 1.092 -4.992 1.00 83.94 85 LEU A CA 1
ATOM 667 C C . LEU A 1 85 ? -6.558 1.970 -4.305 1.00 83.94 85 LEU A C 1
ATOM 669 O O . LEU A 1 85 ? -7.749 1.694 -4.449 1.00 83.94 85 LEU A O 1
ATOM 673 N N . ASP A 1 86 ? -6.133 3.018 -3.593 1.00 76.00 86 ASP A N 1
ATOM 674 C CA . ASP A 1 86 ? -6.996 3.937 -2.844 1.00 76.00 86 ASP A CA 1
ATOM 675 C C . ASP A 1 86 ? -6.339 5.322 -2.727 1.00 76.00 86 ASP A C 1
ATOM 677 O O . ASP A 1 86 ? -5.161 5.412 -2.383 1.00 76.00 86 ASP A O 1
ATOM 681 N N . TYR A 1 87 ? -7.104 6.381 -3.000 1.00 62.28 87 TYR A N 1
ATOM 682 C CA . TYR A 1 87 ? -6.640 7.768 -3.055 1.00 62.28 87 TYR A CA 1
ATOM 683 C C . TYR A 1 87 ? -6.951 8.480 -1.729 1.00 62.28 87 TYR A C 1
ATOM 685 O O . TYR A 1 87 ? -7.921 9.234 -1.614 1.00 62.28 87 TYR A O 1
ATOM 693 N N . GLN A 1 88 ? -6.149 8.254 -0.688 1.00 61.19 88 GLN A N 1
ATOM 694 C CA . GLN A 1 88 ? -6.136 9.129 0.493 1.00 61.19 88 GLN A CA 1
ATOM 695 C C . GLN A 1 88 ? -4.705 9.561 0.855 1.00 61.19 88 GLN A C 1
ATOM 697 O O . GLN A 1 88 ? -3.721 9.131 0.270 1.00 61.19 88 GLN A O 1
ATOM 702 N N . GLN A 1 89 ? -4.571 10.474 1.819 1.00 57.84 89 GLN A N 1
ATOM 703 C CA . GLN A 1 89 ? -3.255 10.896 2.306 1.00 57.84 89 GLN A CA 1
ATOM 704 C C . GLN A 1 89 ? -2.614 9.752 3.103 1.00 57.84 89 GLN A C 1
ATOM 706 O O . GLN A 1 89 ? -3.114 9.341 4.162 1.00 57.84 89 GLN A O 1
ATOM 711 N N . HIS A 1 90 ? -1.516 9.203 2.589 1.00 63.75 90 HIS A N 1
ATOM 712 C CA . HIS A 1 90 ? -0.965 7.939 3.065 1.00 63.75 90 HIS A CA 1
ATOM 713 C C . HIS A 1 90 ? 0.515 8.065 3.399 1.00 63.75 90 HIS A C 1
ATOM 715 O O . HIS A 1 90 ? 1.221 8.921 2.895 1.00 63.75 90 HIS A O 1
ATOM 721 N N . SER A 1 91 ? 1.025 7.214 4.289 1.00 65.06 91 SER A N 1
ATOM 722 C CA . SER A 1 91 ? 2.469 6.984 4.324 1.00 65.06 91 SER A CA 1
ATOM 723 C C . SER A 1 91 ? 2.858 5.896 3.331 1.00 65.06 91 SER A C 1
ATOM 725 O O . SER A 1 91 ? 3.984 5.880 2.867 1.00 65.06 91 SER A O 1
ATOM 727 N N . SER A 1 92 ? 1.961 4.973 3.001 1.00 73.69 92 SER A N 1
ATOM 728 C CA . SER A 1 92 ? 2.238 3.869 2.083 1.00 73.69 92 SER A CA 1
ATOM 729 C C . SER A 1 92 ? 1.066 3.688 1.128 1.00 73.69 92 SER A C 1
ATOM 731 O O . SER A 1 92 ? -0.063 3.495 1.583 1.00 73.69 92 SER A O 1
ATOM 733 N N . SER A 1 93 ? 1.359 3.719 -0.167 1.00 82.25 93 SER A N 1
ATOM 734 C CA . SER A 1 93 ? 0.404 3.529 -1.256 1.00 82.25 93 SER A CA 1
ATOM 735 C C . SER A 1 93 ? 0.764 2.289 -2.065 1.00 82.25 93 SER A C 1
ATOM 737 O O . SER A 1 93 ? 1.936 1.926 -2.199 1.00 82.25 93 SER A O 1
ATOM 739 N N . VAL A 1 94 ? -0.261 1.617 -2.577 1.00 87.81 94 VAL A N 1
ATOM 740 C CA . VAL A 1 94 ? -0.131 0.425 -3.416 1.00 87.81 94 VAL A CA 1
ATOM 741 C C . VAL A 1 94 ? -0.572 0.795 -4.823 1.00 87.81 94 VAL A C 1
ATOM 743 O O . VAL A 1 94 ? -1.669 1.317 -5.011 1.00 87.81 94 VAL A O 1
ATOM 746 N N . PHE A 1 95 ? 0.298 0.525 -5.790 1.00 89.19 95 PHE A N 1
ATOM 747 C CA . PHE A 1 95 ? 0.108 0.834 -7.198 1.00 89.19 95 PHE A CA 1
ATOM 748 C C . PHE A 1 95 ? 0.103 -0.445 -8.024 1.00 89.19 95 PHE A C 1
ATOM 750 O O . PHE A 1 95 ? 0.986 -1.289 -7.869 1.00 89.19 95 PHE A O 1
ATOM 757 N N . GLY A 1 96 ? -0.863 -0.566 -8.923 1.00 90.06 96 GLY A N 1
ATOM 758 C CA . GLY A 1 96 ? -0.844 -1.538 -10.006 1.00 90.06 96 GLY A CA 1
ATOM 759 C C . GLY A 1 96 ? -0.069 -0.968 -11.187 1.00 90.06 96 GLY A C 1
ATOM 760 O O . GLY A 1 96 ? -0.158 0.228 -11.465 1.00 90.06 96 GLY A O 1
ATOM 761 N N . ILE A 1 97 ? 0.720 -1.808 -11.854 1.00 90.06 97 ILE A N 1
ATOM 762 C CA . ILE A 1 97 ? 1.440 -1.460 -13.079 1.00 90.06 97 ILE A CA 1
ATOM 763 C C . ILE A 1 97 ? 1.009 -2.438 -14.175 1.00 90.06 97 ILE A C 1
ATOM 765 O O . ILE A 1 97 ? 1.086 -3.654 -13.977 1.00 90.06 97 ILE A O 1
ATOM 769 N N . ASN A 1 98 ? 0.570 -1.903 -15.317 1.00 89.25 98 ASN A N 1
ATOM 770 C CA . ASN A 1 98 ? 0.013 -2.647 -16.454 1.00 89.25 98 ASN A CA 1
ATOM 771 C C . ASN A 1 98 ? -1.089 -3.626 -16.015 1.00 89.25 98 ASN A C 1
ATOM 773 O O . ASN A 1 98 ? -2.049 -3.185 -15.394 1.00 89.25 98 ASN A O 1
ATOM 777 N N . ASP A 1 99 ? -0.962 -4.931 -16.278 1.00 87.56 99 ASP A N 1
ATOM 778 C CA . ASP A 1 99 ? -1.965 -5.938 -15.874 1.00 87.56 99 ASP A CA 1
ATOM 779 C C . ASP A 1 99 ? -2.107 -6.035 -14.341 1.00 87.56 99 ASP A C 1
ATOM 781 O O . ASP A 1 99 ? -3.105 -6.523 -13.817 1.00 87.56 99 ASP A O 1
ATOM 785 N N . GLY A 1 100 ? -1.132 -5.513 -13.585 1.00 85.94 100 GLY A N 1
ATOM 786 C CA . GLY A 1 100 ? -1.253 -5.340 -12.139 1.00 85.94 100 GLY A CA 1
ATOM 787 C C . GLY A 1 100 ? -2.348 -4.347 -11.731 1.00 85.94 100 GLY A C 1
ATOM 788 O O . GLY A 1 100 ? -2.778 -4.384 -10.582 1.00 85.94 100 GLY A O 1
ATOM 789 N N . CYS A 1 101 ? -2.812 -3.479 -12.638 1.00 88.19 101 CYS A N 1
ATOM 790 C CA . CYS A 1 101 ? -3.984 -2.629 -12.416 1.00 88.19 101 CYS A CA 1
ATOM 791 C C . CYS A 1 101 ? -5.263 -3.464 -12.292 1.00 88.19 101 CYS A C 1
ATOM 793 O O . CYS A 1 101 ? -6.064 -3.210 -11.399 1.00 88.19 101 CYS A O 1
ATOM 795 N N . ASP A 1 102 ? -5.411 -4.509 -13.106 1.00 89.19 102 ASP A N 1
ATOM 796 C CA . ASP A 1 102 ? -6.599 -5.370 -13.082 1.00 89.19 102 ASP A CA 1
ATOM 797 C C . ASP A 1 102 ? -6.654 -6.185 -11.772 1.00 89.19 102 ASP A C 1
ATOM 799 O O . ASP A 1 102 ? -7.721 -6.473 -11.231 1.00 89.19 102 ASP A O 1
ATOM 803 N N . MET A 1 103 ? -5.491 -6.475 -11.175 1.00 87.25 103 MET A N 1
ATOM 804 C CA . MET A 1 103 ? -5.411 -7.084 -9.844 1.00 87.25 103 MET A CA 1
ATOM 805 C C . MET A 1 103 ? -5.933 -6.166 -8.728 1.00 87.25 103 MET A C 1
ATOM 807 O O . MET A 1 103 ? -6.349 -6.673 -7.685 1.00 87.25 103 MET A O 1
ATOM 811 N N . LEU A 1 104 ? -5.919 -4.838 -8.902 1.00 87.75 104 LEU A N 1
ATOM 812 C CA . LEU A 1 104 ? -6.328 -3.901 -7.850 1.00 87.75 104 LEU A CA 1
ATOM 813 C C . LEU A 1 104 ? -7.800 -4.056 -7.482 1.00 87.75 104 LEU A C 1
ATOM 815 O O . LEU A 1 104 ? -8.128 -3.930 -6.306 1.00 87.75 104 LEU A O 1
ATOM 819 N N . GLU A 1 105 ? -8.671 -4.366 -8.442 1.00 84.19 105 GLU A N 1
ATOM 820 C CA . GLU A 1 105 ? -10.092 -4.608 -8.168 1.00 84.19 105 GLU A CA 1
ATOM 821 C C . GLU A 1 105 ? -10.260 -5.760 -7.173 1.00 84.19 105 GLU A C 1
ATOM 823 O O . GLU A 1 105 ? -10.840 -5.574 -6.105 1.00 84.19 105 GLU A O 1
ATOM 828 N N . SER A 1 106 ? -9.600 -6.893 -7.436 1.00 86.25 106 SER A N 1
ATOM 829 C CA . SER A 1 106 ? -9.614 -8.046 -6.526 1.00 86.25 106 SER A CA 1
ATOM 830 C C . SER A 1 106 ? -9.029 -7.750 -5.140 1.00 86.25 106 SER A C 1
ATOM 832 O O . SER A 1 106 ? -9.363 -8.428 -4.172 1.00 86.25 106 SER A O 1
ATOM 834 N N . LEU A 1 107 ? -8.145 -6.752 -5.023 1.00 86.12 107 LEU A N 1
ATOM 835 C CA . LEU A 1 107 ? -7.598 -6.320 -3.737 1.00 86.12 107 LEU A CA 1
ATOM 836 C C . LEU A 1 107 ? -8.544 -5.388 -2.977 1.00 86.12 107 LEU A C 1
ATOM 838 O O . LEU A 1 107 ? -8.576 -5.446 -1.749 1.00 86.12 107 LEU A O 1
ATOM 842 N N . ARG A 1 108 ? -9.320 -4.546 -3.673 1.00 82.81 108 ARG A N 1
ATOM 843 C CA . ARG A 1 108 ? -10.344 -3.690 -3.043 1.00 82.81 108 ARG A CA 1
ATOM 844 C C . ARG A 1 108 ? -11.416 -4.535 -2.359 1.00 82.81 108 ARG A C 1
ATOM 846 O O . ARG A 1 108 ? -11.841 -4.197 -1.255 1.00 82.81 108 ARG A O 1
ATOM 853 N N . ASP A 1 109 ? -11.760 -5.670 -2.960 1.00 81.69 109 ASP A N 1
ATOM 854 C CA . ASP A 1 109 ? -12.760 -6.603 -2.432 1.00 81.69 109 ASP A CA 1
ATOM 855 C C . ASP A 1 109 ? -12.310 -7.342 -1.161 1.00 81.69 109 ASP A C 1
ATOM 857 O O . ASP A 1 109 ? -13.141 -7.903 -0.448 1.00 81.69 109 ASP A O 1
ATOM 861 N N . ARG A 1 110 ? -11.014 -7.319 -0.815 1.00 80.81 110 ARG A N 1
ATOM 862 C CA . ARG A 1 110 ? -10.496 -7.998 0.389 1.00 80.81 110 ARG A CA 1
ATOM 863 C C . ARG A 1 110 ? -10.831 -7.291 1.704 1.00 80.81 110 ARG A C 1
ATOM 865 O O . ARG A 1 110 ? -10.619 -7.878 2.759 1.00 80.81 110 ARG A O 1
ATOM 872 N N . VAL A 1 11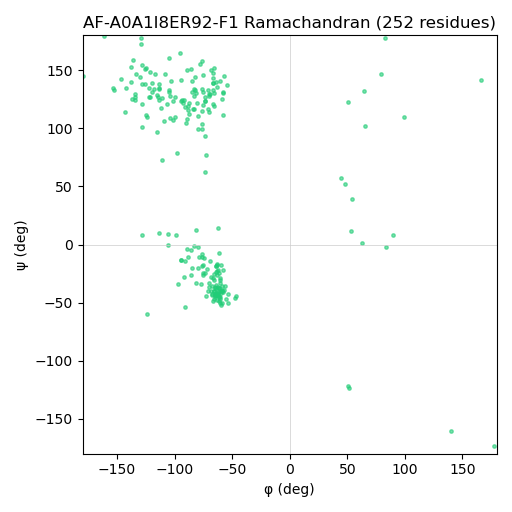1 ? -11.332 -6.050 1.662 1.00 78.06 111 VAL A N 1
ATOM 873 C CA . VAL A 1 111 ? -11.745 -5.251 2.841 1.00 78.06 111 VAL A CA 1
ATOM 874 C C . VAL A 1 111 ? -10.718 -5.324 3.981 1.00 78.06 111 VAL A C 1
ATOM 876 O O . VAL A 1 111 ? -10.993 -5.733 5.109 1.00 78.06 111 VAL A O 1
ATOM 879 N N . TRP A 1 112 ? -9.482 -4.944 3.670 1.00 83.44 112 TRP A N 1
ATOM 880 C CA . TRP A 1 112 ? -8.388 -5.032 4.624 1.00 83.44 112 TRP A CA 1
ATOM 881 C C . TRP A 1 112 ? -8.523 -4.096 5.826 1.00 83.44 112 TRP A C 1
ATOM 883 O O . TRP A 1 112 ? -8.990 -2.958 5.729 1.00 83.44 112 TRP A O 1
ATOM 893 N N . VAL A 1 113 ? -8.003 -4.558 6.965 1.00 83.12 113 VAL A N 1
ATOM 894 C CA . VAL A 1 113 ? -7.847 -3.722 8.156 1.00 83.12 113 VAL A CA 1
ATOM 895 C C . VAL A 1 113 ? -6.693 -2.747 7.943 1.00 83.12 113 VAL A C 1
ATOM 897 O O . VAL A 1 113 ? -5.554 -3.140 7.694 1.00 83.12 113 VAL A O 1
ATOM 900 N N . ASN A 1 114 ? -6.994 -1.461 8.089 1.00 85.31 114 ASN A N 1
ATOM 901 C CA . ASN A 1 114 ? -6.040 -0.374 7.909 1.00 85.31 114 ASN A CA 1
ATOM 902 C C . ASN A 1 114 ? -5.670 0.261 9.251 1.00 85.31 114 ASN A C 1
ATOM 904 O O . ASN A 1 114 ? -6.507 0.391 10.146 1.00 85.31 114 ASN A O 1
ATOM 908 N N . GLU A 1 115 ? -4.425 0.720 9.370 1.00 86.88 115 GLU A N 1
ATOM 909 C CA . GLU A 1 115 ? -3.969 1.491 10.527 1.00 86.88 115 GLU A CA 1
ATOM 910 C C . GLU A 1 115 ? -3.841 2.968 10.152 1.00 86.88 115 GLU A C 1
ATOM 912 O O . GLU A 1 115 ? -3.223 3.323 9.144 1.00 86.88 115 GLU A O 1
ATOM 917 N N . TYR A 1 116 ? -4.409 3.837 10.988 1.00 83.50 116 TYR A N 1
ATOM 918 C CA . TYR A 1 116 ? -4.365 5.281 10.807 1.00 83.50 116 TYR A CA 1
ATOM 919 C C . TYR A 1 116 ? -3.808 5.978 12.044 1.00 83.50 116 TYR A C 1
ATOM 921 O O . TYR A 1 116 ? -4.188 5.701 13.182 1.00 83.50 116 TYR A O 1
ATOM 929 N N . VAL A 1 117 ? -2.959 6.972 11.803 1.00 82.88 117 VAL A N 1
ATOM 930 C CA . VAL A 1 117 ? -2.480 7.921 12.799 1.00 82.88 117 VAL A CA 1
ATOM 931 C C . VAL A 1 117 ? -3.206 9.242 12.595 1.00 82.88 117 VAL A C 1
ATOM 933 O O . VAL A 1 117 ? -2.949 9.988 11.649 1.00 82.88 117 VAL A O 1
ATOM 936 N N . LEU A 1 118 ? -4.102 9.543 13.531 1.00 81.06 118 LEU A N 1
ATOM 937 C CA . LEU A 1 118 ? -4.768 10.834 13.628 1.00 81.06 118 LEU A CA 1
ATOM 938 C C . LEU A 1 118 ? -3.921 11.778 14.487 1.00 81.06 118 LEU A C 1
ATOM 940 O O . LEU A 1 118 ? -3.745 11.554 15.686 1.00 81.06 118 LEU A O 1
ATOM 944 N N . LYS A 1 119 ? -3.417 12.859 13.892 1.00 78.94 119 LYS A N 1
ATOM 945 C CA . LYS A 1 119 ? -2.764 13.947 14.624 1.00 78.94 119 LYS A CA 1
ATOM 946 C C . LYS A 1 119 ? -3.738 15.105 14.759 1.00 78.94 119 LYS A C 1
ATOM 948 O O . LYS A 1 119 ? -4.229 15.653 13.773 1.00 78.94 119 LYS A O 1
ATOM 953 N N . GLY A 1 120 ? -3.981 15.514 15.993 1.00 72.56 120 GLY A N 1
ATOM 954 C CA . GLY A 1 120 ? -4.831 16.652 16.300 1.00 72.56 120 GLY A CA 1
ATOM 955 C C . GLY A 1 120 ? -4.226 17.500 17.399 1.00 72.56 120 GLY A C 1
ATOM 956 O O . GLY A 1 120 ? -3.479 17.000 18.242 1.00 72.56 120 GLY A O 1
ATOM 957 N N . GLN A 1 121 ? -4.558 18.788 17.387 1.00 72.06 121 GLN A N 1
ATOM 958 C CA . GLN A 1 121 ? -4.299 19.634 18.541 1.00 72.06 121 GLN A CA 1
ATOM 959 C C . GLN A 1 121 ? -5.532 19.593 19.435 1.00 72.06 121 GLN A C 1
ATOM 961 O O . GLN A 1 121 ? -6.634 19.975 19.031 1.00 72.06 121 GLN A O 1
ATOM 966 N N . LEU A 1 122 ? -5.331 19.107 20.653 1.00 68.56 122 LEU A N 1
ATOM 967 C CA . LEU A 1 122 ? -6.322 19.204 21.709 1.00 68.56 122 LEU A CA 1
ATOM 968 C C . LEU A 1 122 ? -6.210 20.583 22.348 1.00 68.56 122 LEU A C 1
ATOM 970 O O . LEU A 1 122 ? -5.117 21.125 22.484 1.00 68.56 122 LEU A O 1
ATOM 974 N N . GLY A 1 123 ? -7.344 21.137 22.749 1.00 64.12 123 GLY A N 1
ATOM 975 C CA . GLY A 1 123 ? -7.346 22.330 23.593 1.00 64.12 123 GLY A CA 1
ATOM 976 C C . GLY A 1 123 ? -7.338 23.645 22.871 1.00 64.12 123 GLY A C 1
ATOM 977 O O . GLY A 1 123 ? -7.227 24.661 23.532 1.00 64.12 123 GLY A O 1
ATOM 978 N N . ARG A 1 124 ? -7.505 23.643 21.551 1.00 62.03 124 ARG A N 1
ATOM 979 C CA . ARG A 1 124 ? -7.595 24.864 20.764 1.00 62.03 124 ARG A CA 1
ATOM 980 C C . ARG A 1 124 ? -8.881 24.837 19.955 1.00 62.03 124 ARG A C 1
ATOM 982 O O . ARG A 1 124 ? -9.014 24.023 19.042 1.00 62.03 124 ARG A O 1
ATOM 989 N N . ARG A 1 125 ? -9.825 25.710 20.295 1.00 59.03 125 ARG A N 1
ATOM 990 C CA . ARG A 1 125 ? -11.042 25.933 19.510 1.00 59.03 125 ARG A CA 1
ATOM 991 C C . ARG A 1 125 ? -11.002 27.347 18.953 1.00 59.03 125 ARG A C 1
ATOM 993 O O . ARG A 1 125 ? -10.828 28.295 19.706 1.00 59.03 125 ARG A O 1
ATOM 1000 N N . THR A 1 126 ? -11.181 27.492 17.646 1.00 57.22 126 THR A N 1
ATOM 1001 C CA . THR A 1 126 ? -11.362 28.806 17.024 1.00 57.22 126 THR A CA 1
ATOM 1002 C C . THR A 1 126 ? -12.854 29.013 16.797 1.00 57.22 126 THR A C 1
ATOM 1004 O O . THR A 1 126 ? -13.452 28.321 15.977 1.00 57.22 126 THR A O 1
ATOM 1007 N N . ILE A 1 127 ? -13.468 29.925 17.548 1.00 64.44 127 ILE A N 1
ATOM 1008 C CA . ILE A 1 127 ? -14.851 30.368 17.333 1.00 64.44 127 ILE A CA 1
ATOM 1009 C C . ILE A 1 127 ? -14.767 31.815 16.862 1.00 64.44 127 ILE A C 1
ATOM 1011 O O . ILE A 1 127 ? -14.271 32.652 17.606 1.00 64.44 127 ILE A O 1
ATOM 1015 N N . GLN A 1 128 ? -15.221 32.111 15.639 1.00 56.22 128 GLN A N 1
ATOM 1016 C CA . GLN A 1 128 ? -15.306 33.489 15.122 1.00 56.22 128 GLN A CA 1
ATOM 1017 C C . GLN A 1 128 ? -14.007 34.301 15.345 1.00 56.22 128 GLN A C 1
ATOM 1019 O O . GLN A 1 128 ? -14.020 35.372 15.942 1.00 56.22 128 GLN A O 1
ATOM 1024 N N . ASN A 1 129 ? -12.862 33.752 14.920 1.00 61.38 129 ASN A N 1
ATOM 1025 C CA . ASN A 1 129 ? -11.511 34.319 15.096 1.00 61.38 129 ASN A CA 1
ATOM 1026 C C . ASN A 1 129 ? -11.007 34.479 16.545 1.00 61.38 129 ASN A C 1
ATOM 1028 O O . ASN A 1 129 ? -9.864 34.888 16.742 1.00 61.38 129 ASN A O 1
ATOM 1032 N N . LYS A 1 130 ? -11.783 34.087 17.559 1.00 61.09 130 LYS A N 1
ATOM 1033 C CA . LYS A 1 130 ? -11.329 33.994 18.948 1.00 61.09 130 LYS A CA 1
ATOM 1034 C C . LYS A 1 130 ? -10.823 32.583 19.229 1.00 61.09 130 LYS A C 1
ATOM 1036 O O . LYS A 1 130 ? -11.527 31.597 18.998 1.00 61.09 130 LYS A O 1
ATOM 1041 N N . ILE A 1 131 ? -9.582 32.486 19.696 1.00 65.38 131 ILE A N 1
ATOM 1042 C CA . ILE A 1 131 ? -8.987 31.218 20.115 1.00 65.38 131 ILE A CA 1
ATOM 1043 C C . ILE A 1 131 ? -9.356 31.007 21.581 1.00 65.38 131 ILE A C 1
ATOM 1045 O O . ILE A 1 131 ? -8.912 31.750 22.451 1.00 65.38 131 ILE A O 1
ATOM 1049 N N . GLU A 1 132 ? -10.183 30.003 21.845 1.00 64.88 132 GLU A N 1
ATOM 1050 C CA . GLU A 1 132 ? -10.411 29.490 23.188 1.00 64.88 132 GLU A CA 1
ATOM 1051 C C . GLU A 1 132 ? -9.443 28.340 23.447 1.00 64.88 132 GLU A C 1
ATOM 1053 O O . GLU A 1 132 ? -9.423 27.340 22.714 1.00 64.88 132 GLU A O 1
ATOM 1058 N N . GLU A 1 133 ? -8.640 28.493 24.498 1.00 60.47 133 GLU A N 1
ATOM 1059 C CA . GLU A 1 133 ? -7.711 27.471 24.957 1.00 60.47 133 GLU A CA 1
ATOM 1060 C C . GLU A 1 133 ? -8.299 26.717 26.153 1.00 60.47 133 GLU A C 1
ATOM 1062 O O . GLU A 1 133 ? -8.735 27.316 27.135 1.00 60.47 133 GLU A O 1
ATOM 1067 N N . LYS A 1 134 ? -8.348 25.385 26.064 1.00 65.56 134 LYS A N 1
ATOM 1068 C CA . LYS A 1 134 ? -8.819 24.503 27.141 1.00 65.56 134 LYS A CA 1
ATOM 1069 C C . LYS A 1 134 ? -7.870 23.334 27.332 1.00 65.56 134 LYS A C 1
ATOM 1071 O O . LYS A 1 134 ? -7.561 22.613 26.392 1.00 65.56 134 LYS A O 1
ATOM 1076 N N . ALA A 1 135 ? -7.445 23.083 28.561 1.00 58.69 135 ALA A N 1
ATOM 1077 C CA . ALA A 1 135 ? -6.526 21.990 28.831 1.00 58.69 135 ALA A CA 1
ATOM 1078 C C . ALA A 1 135 ? -7.243 20.636 28.952 1.00 58.69 135 ALA A C 1
ATOM 1080 O O . ALA A 1 135 ? -8.216 20.484 29.696 1.00 58.69 135 ALA A O 1
ATOM 1081 N N . TYR A 1 136 ? -6.711 19.614 28.278 1.00 66.00 136 TYR A N 1
ATOM 1082 C CA . TYR A 1 136 ? -7.148 18.227 28.439 1.00 66.00 136 TYR A CA 1
ATOM 1083 C C . TYR A 1 136 ? -6.044 17.393 29.062 1.00 66.00 136 TYR A C 1
ATOM 1085 O O . TYR A 1 136 ? -4.894 17.426 28.631 1.00 66.00 136 TYR A O 1
ATOM 1093 N N . THR A 1 137 ? -6.413 16.572 30.040 1.00 68.56 137 THR A N 1
ATOM 1094 C CA . THR A 1 137 ? -5.500 15.580 30.598 1.00 68.56 137 THR A CA 1
ATOM 1095 C C . THR A 1 137 ? -5.538 14.300 29.768 1.00 68.56 137 THR A C 1
ATOM 1097 O O . THR A 1 137 ? -6.578 13.923 29.215 1.00 68.56 137 THR A O 1
ATOM 1100 N N . HIS A 1 138 ? -4.415 13.577 29.752 1.00 74.12 138 HIS A N 1
ATOM 1101 C CA . HIS A 1 138 ? -4.312 12.235 29.170 1.00 74.12 138 HIS A CA 1
ATOM 1102 C C . HIS A 1 138 ? -5.466 11.331 29.634 1.00 74.12 138 HIS A C 1
ATOM 1104 O O . HIS A 1 138 ? -6.132 10.694 28.824 1.00 74.12 138 HIS A O 1
ATOM 1110 N N . ARG A 1 139 ? -5.770 11.339 30.941 1.00 78.19 139 ARG A N 1
ATOM 1111 C CA . ARG A 1 139 ? -6.819 10.511 31.557 1.00 78.19 139 ARG A CA 1
ATOM 1112 C C . ARG A 1 139 ? -8.208 10.755 30.962 1.00 78.19 139 ARG A C 1
ATOM 1114 O O . ARG A 1 139 ? -8.961 9.797 30.793 1.00 78.19 139 ARG A O 1
ATOM 1121 N N . HIS A 1 140 ? -8.561 12.005 30.655 1.00 76.56 140 HIS A N 1
ATOM 1122 C CA . HIS A 1 140 ? -9.857 12.320 30.049 1.00 76.56 140 HIS A CA 1
ATOM 1123 C C . HIS A 1 140 ? -9.961 11.740 28.638 1.00 76.56 140 HIS A C 1
ATOM 1125 O O . HIS A 1 140 ? -10.925 11.036 28.342 1.00 76.56 140 HIS A O 1
ATOM 1131 N N . MET A 1 141 ? -8.940 11.955 27.806 1.00 78.25 141 MET A N 1
ATOM 1132 C CA . MET A 1 141 ? -8.919 11.420 26.444 1.00 78.25 141 MET A CA 1
ATOM 1133 C C . MET A 1 141 ? -8.895 9.895 26.429 1.00 78.25 141 MET A C 1
ATOM 1135 O O . MET A 1 141 ? -9.681 9.290 25.708 1.00 78.25 141 MET A O 1
ATOM 1139 N N . SER A 1 142 ? -8.087 9.255 27.278 1.00 82.56 142 SER A N 1
ATOM 1140 C CA . SER A 1 142 ? -8.080 7.793 27.383 1.00 82.56 142 SER A CA 1
ATOM 1141 C C . SER A 1 142 ? -9.458 7.237 27.739 1.00 82.56 142 SER A C 1
ATOM 1143 O O . SER A 1 142 ? -9.878 6.250 27.149 1.00 82.56 142 SER A O 1
ATOM 1145 N N . ARG A 1 143 ? -10.202 7.875 28.657 1.00 86.19 143 ARG A N 1
ATOM 1146 C CA . ARG A 1 143 ? -11.568 7.438 28.997 1.00 86.19 143 ARG A CA 1
ATOM 1147 C C . ARG A 1 143 ? -12.525 7.536 27.813 1.00 86.19 143 ARG A C 1
ATOM 1149 O O . ARG A 1 143 ? -13.309 6.615 27.606 1.00 86.19 143 ARG A O 1
ATOM 1156 N N . VAL A 1 144 ? -12.474 8.629 27.054 1.00 84.56 144 VAL A N 1
ATOM 1157 C CA . VAL A 1 144 ? -13.322 8.796 25.863 1.00 84.56 144 VAL A CA 1
ATOM 1158 C C . VAL A 1 144 ? -12.986 7.738 24.820 1.00 84.56 144 VAL A C 1
ATOM 1160 O O . VAL A 1 144 ? -13.889 7.074 24.325 1.00 84.56 144 VAL A O 1
ATOM 1163 N N . LEU A 1 145 ? -11.699 7.543 24.523 1.00 85.00 145 LEU A N 1
ATOM 1164 C CA . LEU A 1 145 ? -11.264 6.571 23.522 1.00 85.00 145 LEU A CA 1
ATOM 1165 C C . LEU A 1 145 ? -11.593 5.135 23.939 1.00 85.00 145 LEU A C 1
ATOM 1167 O O . LEU A 1 145 ? -12.018 4.360 23.095 1.00 85.00 145 LEU A O 1
ATOM 1171 N N . MET A 1 146 ? -11.497 4.794 25.230 1.00 87.38 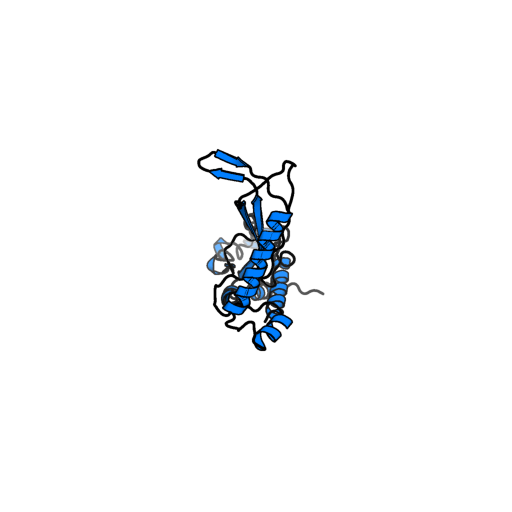146 MET A N 1
ATOM 1172 C CA . MET A 1 146 ? -11.942 3.488 25.735 1.00 87.38 146 MET A CA 1
ATOM 1173 C C . MET A 1 146 ? -13.450 3.279 25.556 1.00 87.38 146 MET A C 1
ATOM 1175 O O . MET A 1 146 ? -13.865 2.201 25.141 1.00 87.38 146 MET A O 1
ATOM 1179 N N . ARG A 1 147 ? -14.278 4.300 25.826 1.00 89.75 147 ARG A N 1
ATOM 1180 C CA . ARG A 1 147 ? -15.731 4.229 25.577 1.00 89.75 147 ARG A CA 1
ATOM 1181 C C . ARG A 1 147 ? -16.039 4.072 24.092 1.00 89.75 147 ARG A C 1
ATOM 1183 O O . ARG A 1 147 ? -16.883 3.263 23.730 1.00 89.75 147 ARG A O 1
ATOM 1190 N N . LEU A 1 148 ? -15.334 4.818 23.247 1.00 87.88 148 LEU A N 1
ATOM 1191 C CA . LEU A 1 148 ? -15.498 4.757 21.800 1.00 87.88 148 LEU A CA 1
ATOM 1192 C C . LEU A 1 148 ? -15.074 3.387 21.257 1.00 87.88 148 LEU A C 1
ATOM 1194 O O . LEU A 1 148 ? -15.808 2.785 20.484 1.00 87.88 148 LEU A O 1
ATOM 1198 N N . GLN A 1 149 ? -13.953 2.842 21.729 1.00 89.44 149 GLN A N 1
ATOM 1199 C CA . GLN A 1 149 ? -13.528 1.492 21.377 1.00 89.44 149 GLN A CA 1
ATOM 1200 C C . GLN A 1 149 ? -14.552 0.444 21.835 1.00 89.44 149 GLN A C 1
ATOM 1202 O O . GLN A 1 149 ? -14.904 -0.429 21.054 1.00 89.44 149 GLN A O 1
ATOM 1207 N N . ALA A 1 150 ? -15.074 0.530 23.064 1.00 89.06 150 ALA A N 1
ATOM 1208 C CA . ALA A 1 150 ? -16.111 -0.388 23.545 1.00 89.06 150 ALA A CA 1
ATOM 1209 C C . ALA A 1 150 ? -17.395 -0.318 22.697 1.00 89.06 150 ALA A C 1
ATOM 1211 O O . ALA A 1 150 ? -17.974 -1.354 22.379 1.00 89.06 150 ALA A O 1
ATOM 1212 N N . HIS A 1 151 ? -17.794 0.886 22.278 1.00 89.81 151 HIS A N 1
ATOM 1213 C CA . HIS A 1 151 ? -18.924 1.091 21.374 1.00 89.81 151 HIS A CA 1
ATOM 1214 C C . HIS A 1 151 ? -18.709 0.391 20.024 1.00 89.81 151 HIS A C 1
ATOM 1216 O O . HIS A 1 151 ? -19.557 -0.391 19.607 1.00 89.81 151 HIS A O 1
ATOM 1222 N N . TYR A 1 152 ? -17.558 0.600 19.371 1.00 88.44 152 TYR A N 1
ATOM 1223 C CA . TYR A 1 152 ? -17.259 -0.060 18.093 1.00 88.44 152 TYR A CA 1
ATOM 1224 C C . TYR A 1 152 ? -17.100 -1.576 18.217 1.00 88.44 152 TYR A C 1
ATOM 1226 O O . TYR A 1 152 ? -17.469 -2.292 17.292 1.00 88.44 152 TYR A O 1
ATOM 1234 N N . LYS A 1 153 ? -16.622 -2.081 19.362 1.00 87.06 153 LYS A N 1
ATOM 1235 C CA . LYS A 1 153 ? -16.596 -3.525 19.619 1.00 87.06 153 LYS A CA 1
ATOM 1236 C C . LYS A 1 153 ? -17.995 -4.129 19.621 1.00 87.06 153 LYS A C 1
ATOM 1238 O O . LYS A 1 153 ? -18.183 -5.172 19.015 1.00 87.06 153 LYS A O 1
ATOM 1243 N N . LYS A 1 154 ? -18.964 -3.476 20.270 1.00 87.75 154 LYS A N 1
ATOM 1244 C CA . LYS A 1 154 ? -20.362 -3.930 20.264 1.00 87.75 154 LYS A CA 1
ATOM 1245 C C . LYS A 1 154 ? -20.966 -3.835 18.860 1.00 87.75 154 LYS A C 1
ATOM 1247 O O . LYS A 1 154 ? -21.534 -4.801 18.365 1.00 87.75 154 LYS A O 1
ATOM 1252 N N . LEU A 1 155 ? -20.758 -2.692 18.209 1.00 87.88 155 LEU A N 1
ATOM 1253 C CA . LEU A 1 155 ? -21.251 -2.410 16.865 1.00 87.88 155 LEU A CA 1
ATOM 1254 C C . LEU A 1 155 ? -20.695 -3.391 15.817 1.00 87.88 155 LEU A C 1
ATOM 1256 O O . LEU A 1 155 ? -21.381 -3.691 14.851 1.00 87.88 155 LEU A O 1
ATOM 1260 N N . ALA A 1 156 ? -19.496 -3.947 16.016 1.00 87.00 156 ALA A N 1
ATOM 1261 C CA . ALA A 1 156 ? -18.950 -4.976 15.132 1.00 87.00 156 ALA A CA 1
ATOM 1262 C C . ALA A 1 156 ? -19.789 -6.264 15.108 1.00 87.00 156 ALA A C 1
ATOM 1264 O O . ALA A 1 156 ? -20.007 -6.817 14.035 1.00 87.00 156 ALA A O 1
ATOM 1265 N N . PHE A 1 157 ? -20.300 -6.720 16.258 1.00 87.56 157 PHE A N 1
ATOM 1266 C CA . PHE A 1 157 ? -21.190 -7.889 16.319 1.00 87.56 157 PHE A CA 1
ATOM 1267 C C . PHE A 1 157 ? -22.571 -7.578 15.733 1.00 87.56 157 PHE A C 1
ATOM 1269 O O . PHE A 1 157 ? -23.103 -8.373 14.961 1.00 87.56 157 PHE A O 1
ATOM 1276 N N . GLU A 1 158 ? -23.098 -6.381 16.012 1.00 86.62 158 GLU A N 1
ATOM 1277 C CA . GLU A 1 158 ? -24.361 -5.907 15.433 1.00 86.62 158 GLU A CA 1
ATOM 1278 C C . GLU A 1 158 ? -24.274 -5.840 13.891 1.00 86.62 158 GLU A C 1
ATOM 1280 O O . GLU A 1 158 ? -25.143 -6.363 13.196 1.00 86.62 158 GLU A O 1
ATOM 1285 N N . LEU A 1 159 ? -23.185 -5.293 13.332 1.00 86.38 159 LEU A N 1
ATOM 1286 C CA . LEU A 1 159 ? -22.941 -5.238 11.879 1.00 86.38 159 LEU A CA 1
ATOM 1287 C C . LEU A 1 159 ? -22.596 -6.594 11.250 1.00 86.38 159 LEU A C 1
ATOM 1289 O O . LEU A 1 159 ? -22.731 -6.764 10.036 1.00 86.38 159 LEU A O 1
ATOM 1293 N N . ALA A 1 160 ? -22.136 -7.556 12.047 1.00 83.62 160 ALA A N 1
ATOM 1294 C CA . ALA A 1 160 ? -21.971 -8.940 11.619 1.00 83.62 160 ALA A CA 1
ATOM 1295 C C . ALA A 1 160 ? -23.304 -9.713 11.620 1.00 83.62 160 ALA A C 1
ATOM 1297 O O . ALA A 1 160 ? -23.333 -10.873 11.202 1.00 83.62 160 ALA A O 1
ATOM 1298 N N . ASN A 1 161 ? -24.406 -9.076 12.038 1.00 85.38 161 ASN A N 1
ATOM 1299 C CA . ASN A 1 161 ? -25.727 -9.680 12.196 1.00 85.38 161 ASN A CA 1
ATOM 1300 C C . ASN A 1 161 ? -25.692 -10.923 13.102 1.00 85.38 161 ASN A C 1
ATOM 1302 O O . ASN A 1 161 ? -26.327 -11.932 12.800 1.00 85.38 161 ASN A O 1
ATOM 1306 N N . VAL A 1 162 ? -24.886 -10.862 14.167 1.00 86.06 162 VAL A N 1
ATOM 1307 C CA . VAL A 1 162 ? -24.744 -11.935 15.155 1.00 86.06 162 VAL A CA 1
ATOM 1308 C C . VAL A 1 162 ? -25.259 -11.429 16.492 1.00 86.06 162 VAL A C 1
ATOM 1310 O O . VAL A 1 162 ? -24.851 -10.367 16.966 1.00 86.06 162 VAL A O 1
ATOM 1313 N N . ASP A 1 163 ? -26.151 -12.198 17.107 1.00 86.19 163 ASP A N 1
ATOM 1314 C CA . ASP A 1 163 ? -26.621 -11.908 18.455 1.00 86.19 163 ASP A CA 1
ATOM 1315 C C . ASP A 1 163 ? -25.491 -12.142 19.469 1.00 86.19 163 ASP A C 1
ATOM 1317 O O . ASP A 1 163 ? -24.851 -13.193 19.458 1.00 86.19 163 ASP A O 1
ATOM 1321 N N . LEU A 1 164 ? -25.234 -11.172 20.350 1.00 84.62 164 LEU A N 1
ATOM 1322 C CA . LEU A 1 164 ? -24.138 -11.228 21.326 1.00 84.62 164 LEU A CA 1
ATOM 1323 C C . LEU A 1 164 ? -24.287 -12.381 22.328 1.00 84.62 164 LEU A C 1
ATOM 1325 O O . LEU A 1 164 ? -23.279 -12.841 22.861 1.00 84.62 164 LEU A O 1
ATOM 1329 N N . GLU A 1 165 ? -25.514 -12.836 22.585 1.00 87.50 165 GLU A N 1
ATOM 1330 C CA . GLU A 1 165 ? -25.795 -13.958 23.492 1.00 87.50 165 GLU A CA 1
ATOM 1331 C C . GLU A 1 165 ? -25.698 -15.328 22.799 1.00 87.50 165 GLU A C 1
ATOM 1333 O O . GLU A 1 165 ? -25.785 -16.371 23.449 1.00 87.50 165 GLU A O 1
ATOM 1338 N N . SER A 1 166 ? -25.480 -15.346 21.482 1.00 90.44 166 SER A N 1
ATOM 1339 C CA . SER A 1 166 ? -25.388 -16.580 20.711 1.00 90.44 166 SER A CA 1
ATOM 1340 C C . SER A 1 166 ? -24.039 -17.289 20.871 1.00 90.44 166 SER A C 1
ATOM 1342 O O . SER A 1 166 ? -22.988 -16.687 21.107 1.00 90.44 166 SER A O 1
ATOM 1344 N N . GLN A 1 167 ? -24.057 -18.602 20.643 1.00 88.06 167 GLN A N 1
ATOM 1345 C CA . GLN A 1 167 ? -22.843 -19.413 20.548 1.00 88.06 167 GLN A CA 1
ATOM 1346 C C . GLN A 1 167 ? -21.921 -18.942 19.402 1.00 88.06 167 GLN A C 1
ATOM 1348 O O . GLN A 1 167 ? -20.700 -18.968 19.553 1.00 88.06 167 GLN A O 1
ATOM 1353 N N . GLU A 1 168 ? -22.488 -18.445 18.295 1.00 86.62 168 GLU A N 1
ATOM 1354 C CA . GLU A 1 168 ? -21.734 -17.890 17.160 1.00 86.62 168 GLU A CA 1
ATOM 1355 C C . GLU A 1 168 ? -20.911 -16.662 17.582 1.00 86.62 168 GLU A C 1
ATOM 1357 O O . GLU A 1 168 ? -19.729 -16.562 17.246 1.00 86.62 168 GLU A O 1
ATOM 1362 N N . ALA A 1 169 ? -21.484 -15.756 18.385 1.00 85.38 169 ALA A N 1
ATOM 1363 C CA . ALA A 1 169 ? -20.748 -14.603 18.907 1.00 85.38 169 ALA A CA 1
ATOM 1364 C C . ALA A 1 169 ? -19.562 -15.023 19.782 1.00 85.38 169 ALA A C 1
ATOM 1366 O O . ALA A 1 169 ? -18.502 -14.396 19.722 1.00 85.38 169 ALA A O 1
ATOM 1367 N N . LEU A 1 170 ? -19.713 -16.092 20.568 1.00 85.12 170 LEU A N 1
ATOM 1368 C CA . LEU A 1 170 ? -18.653 -16.610 21.431 1.00 85.12 170 LEU A CA 1
ATOM 1369 C C . LEU A 1 170 ? -17.497 -17.187 20.605 1.00 85.12 170 LEU A C 1
ATOM 1371 O O . LEU A 1 170 ? -16.329 -16.921 20.897 1.00 85.12 170 LEU A O 1
ATOM 1375 N N . GLU A 1 171 ? -17.808 -17.943 19.556 1.00 88.19 171 GLU A N 1
ATOM 1376 C CA . GLU A 1 171 ? -16.813 -18.491 18.631 1.00 88.19 171 GLU A CA 1
ATOM 1377 C C . GLU A 1 171 ? -16.084 -17.390 17.859 1.00 88.19 171 GLU A C 1
ATOM 1379 O O . GLU A 1 171 ? -14.852 -17.396 17.794 1.00 88.19 171 GLU A O 1
ATOM 1384 N N . LEU A 1 172 ? -16.814 -16.387 17.366 1.00 86.19 172 LEU A N 1
ATOM 1385 C CA . LEU A 1 172 ? -16.217 -15.217 16.726 1.00 86.19 172 LEU A CA 1
ATOM 1386 C C . LEU A 1 172 ? -15.305 -14.461 17.692 1.00 86.19 172 LEU A C 1
ATOM 1388 O O . LEU A 1 172 ? -14.160 -14.192 17.345 1.00 86.19 172 LEU A O 1
ATOM 1392 N N . ALA A 1 173 ? -15.754 -14.211 18.924 1.00 84.31 173 ALA A N 1
ATOM 1393 C CA . ALA A 1 173 ? -14.969 -13.511 19.938 1.00 84.31 173 ALA A CA 1
ATOM 1394 C C . ALA A 1 173 ? -13.656 -14.231 20.300 1.00 84.31 173 ALA A C 1
ATOM 1396 O O . ALA A 1 173 ? -12.675 -13.563 20.639 1.00 84.31 173 ALA A O 1
ATOM 1397 N N . ARG A 1 174 ? -13.609 -15.571 20.216 1.00 84.62 174 ARG A N 1
ATOM 1398 C CA . ARG A 1 174 ? -12.369 -16.352 20.398 1.00 84.62 174 ARG A CA 1
ATOM 1399 C C . ARG A 1 174 ? -11.364 -16.114 19.273 1.00 84.62 174 ARG A C 1
ATOM 1401 O O . ARG A 1 174 ? -10.166 -16.079 19.539 1.00 84.62 174 ARG A O 1
ATOM 1408 N N . ASN A 1 175 ? -11.853 -15.935 18.050 1.00 82.06 175 ASN A N 1
ATOM 1409 C CA . ASN A 1 175 ? -11.027 -15.687 16.869 1.00 82.06 175 ASN A CA 1
ATOM 1410 C C . ASN A 1 175 ? -10.661 -14.201 16.702 1.00 82.06 175 ASN A C 1
ATOM 1412 O O . ASN A 1 175 ? -9.677 -13.881 16.038 1.00 82.06 175 ASN A O 1
ATOM 1416 N N . GLY A 1 176 ? -11.416 -13.288 17.321 1.00 81.44 176 GLY A N 1
ATOM 1417 C CA . GLY A 1 176 ? -11.160 -11.851 17.306 1.00 81.44 176 GLY A CA 1
ATOM 1418 C C . GLY A 1 176 ? -12.439 -11.024 17.182 1.00 81.44 176 GLY A C 1
ATOM 1419 O O . GLY A 1 176 ? -13.538 -11.474 17.478 1.00 81.44 176 GLY A O 1
ATOM 1420 N N . LEU A 1 177 ? -12.303 -9.766 16.767 1.00 79.19 177 LEU A N 1
ATOM 1421 C CA . LEU A 1 177 ? -13.463 -8.939 16.427 1.00 79.19 177 LEU A CA 1
ATOM 1422 C C . LEU A 1 177 ? -13.927 -9.274 15.006 1.00 79.19 177 LEU A C 1
ATOM 1424 O O . LEU A 1 177 ? -13.087 -9.258 14.103 1.00 79.19 177 LEU A O 1
ATOM 1428 N N . PRO A 1 178 ? -15.225 -9.541 14.787 1.00 82.19 178 PRO A N 1
ATOM 1429 C CA . PRO A 1 178 ? -15.717 -9.888 13.463 1.00 82.19 178 PRO A CA 1
ATOM 1430 C C . PRO A 1 178 ? -15.591 -8.718 12.477 1.00 82.19 178 PRO A C 1
ATOM 1432 O O . PRO A 1 178 ? -15.618 -7.540 12.849 1.00 82.19 178 PRO A O 1
ATOM 1435 N N . GLY A 1 179 ? -15.443 -9.064 11.198 1.00 73.81 179 GLY A N 1
ATOM 1436 C CA . GLY A 1 179 ? -15.581 -8.128 10.086 1.00 73.81 179 GLY A CA 1
ATOM 1437 C C . GLY A 1 179 ? -17.033 -7.662 9.921 1.00 73.81 179 GLY A C 1
ATOM 1438 O O . GLY A 1 179 ? -17.950 -8.429 10.226 1.00 73.81 179 GLY A O 1
ATOM 1439 N N . PRO A 1 180 ? -17.273 -6.435 9.427 1.00 74.31 180 PRO A N 1
ATOM 1440 C CA . PRO A 1 180 ? -18.623 -6.021 9.067 1.00 74.31 180 PRO A CA 1
ATOM 1441 C C . PRO A 1 180 ? -19.103 -6.860 7.877 1.00 74.31 180 PRO A C 1
ATOM 1443 O O . PRO A 1 180 ? -18.410 -6.936 6.865 1.00 74.31 180 PRO A O 1
ATOM 1446 N N . LYS A 1 181 ? -20.305 -7.449 7.957 1.00 75.12 181 LYS A N 1
ATOM 1447 C CA . LYS A 1 181 ? -20.939 -8.071 6.775 1.00 75.12 181 LYS A CA 1
ATOM 1448 C C . LYS A 1 181 ? -21.463 -7.011 5.800 1.00 75.12 181 LYS A C 1
ATOM 1450 O O . LYS A 1 181 ? -21.603 -7.272 4.610 1.00 75.12 181 LYS A O 1
ATOM 1455 N N . ILE A 1 182 ? -21.751 -5.812 6.308 1.00 74.38 182 ILE A N 1
ATOM 1456 C CA . ILE A 1 182 ? -22.213 -4.676 5.511 1.00 74.38 182 ILE A CA 1
ATOM 1457 C C . ILE A 1 182 ? -21.006 -3.964 4.895 1.00 74.38 182 ILE A C 1
ATOM 1459 O O . ILE A 1 182 ? -20.182 -3.383 5.607 1.00 74.38 182 ILE A O 1
ATOM 1463 N N . LEU A 1 183 ? -20.932 -3.975 3.563 1.00 65.38 183 LEU A N 1
ATOM 1464 C CA . LEU A 1 183 ? -19.906 -3.261 2.806 1.00 65.38 183 LEU A CA 1
ATOM 1465 C C . LEU A 1 183 ? -19.948 -1.758 3.125 1.00 65.38 183 LEU A C 1
ATOM 1467 O O . LEU A 1 183 ? -21.003 -1.128 3.105 1.00 65.38 183 LEU A O 1
ATOM 1471 N N . GLY A 1 184 ? -18.781 -1.185 3.422 1.00 66.75 184 GLY A N 1
ATOM 1472 C CA . GLY A 1 184 ? -18.615 0.252 3.658 1.00 66.75 184 GLY A CA 1
ATOM 1473 C C . GLY A 1 184 ? -18.929 0.741 5.076 1.00 66.75 184 GLY A C 1
ATOM 1474 O O . GLY A 1 184 ? -18.728 1.923 5.350 1.00 66.75 184 GLY A O 1
ATOM 1475 N N . ALA A 1 185 ? -19.369 -0.123 5.997 1.00 74.94 185 ALA A N 1
ATOM 1476 C CA . ALA A 1 185 ? -19.571 0.272 7.389 1.00 74.94 185 ALA A CA 1
ATOM 1477 C C . ALA A 1 185 ? -18.216 0.377 8.129 1.00 74.94 185 ALA A C 1
ATOM 1479 O O . ALA A 1 185 ? -17.533 -0.637 8.296 1.00 74.94 185 ALA A O 1
ATOM 1480 N N . PRO A 1 186 ? -17.791 1.574 8.587 1.00 76.62 186 PRO A N 1
ATOM 1481 C CA . PRO A 1 186 ? -16.494 1.724 9.234 1.00 76.62 186 PRO A CA 1
ATOM 1482 C C . PRO A 1 186 ? -16.520 1.119 10.642 1.00 76.62 186 PRO A C 1
ATOM 1484 O O . PRO A 1 186 ? -17.304 1.534 11.496 1.00 76.62 186 PRO A O 1
ATOM 1487 N N . ILE A 1 187 ? -15.614 0.177 10.910 1.00 83.00 187 ILE A N 1
ATOM 1488 C CA . ILE A 1 187 ? -15.400 -0.398 12.243 1.00 83.00 187 ILE A CA 1
ATOM 1489 C C . ILE A 1 187 ? -14.016 -0.009 12.750 1.00 83.00 187 ILE A C 1
ATOM 1491 O O . ILE A 1 187 ? -13.014 -0.137 12.049 1.00 83.00 187 ILE A O 1
ATOM 1495 N N . ILE A 1 188 ? -13.954 0.428 14.008 1.00 85.44 188 ILE A N 1
ATOM 1496 C CA . ILE A 1 188 ? -12.690 0.693 14.691 1.00 85.44 188 ILE A CA 1
ATOM 1497 C C . ILE A 1 188 ? -12.359 -0.467 15.632 1.00 85.44 188 ILE A C 1
ATOM 1499 O O . ILE A 1 188 ? -12.941 -0.596 16.708 1.00 85.44 188 ILE A O 1
ATOM 1503 N N . TYR A 1 189 ? -11.376 -1.281 15.251 1.00 83.56 189 TYR A N 1
ATOM 1504 C CA . TYR A 1 189 ? -10.925 -2.433 16.040 1.00 83.56 189 TYR A CA 1
ATOM 1505 C C . TYR A 1 189 ? -10.128 -2.030 17.287 1.00 83.56 189 TYR A C 1
ATOM 1507 O O . TYR A 1 189 ? -10.327 -2.548 18.394 1.00 83.56 189 TYR A O 1
ATOM 1515 N N . PHE A 1 190 ? -9.210 -1.081 17.118 1.00 86.06 190 PHE A N 1
ATOM 1516 C CA . PHE A 1 190 ? -8.276 -0.685 18.159 1.00 86.06 190 PHE A CA 1
ATOM 1517 C C . PHE A 1 190 ? -7.941 0.801 18.077 1.00 86.06 190 PHE A C 1
ATOM 1519 O O . PHE A 1 190 ? -7.809 1.365 16.995 1.00 86.06 190 PHE A O 1
ATOM 1526 N N . ILE A 1 191 ? -7.795 1.435 19.243 1.00 86.44 191 ILE A N 1
ATOM 1527 C CA . ILE A 1 191 ? -7.428 2.845 19.357 1.00 86.44 191 ILE A CA 1
ATOM 1528 C C . ILE A 1 191 ? -6.356 2.984 20.422 1.00 86.44 191 ILE A C 1
ATOM 1530 O O . ILE A 1 191 ? -6.545 2.584 21.571 1.00 86.44 191 ILE A O 1
ATOM 1534 N N . LYS A 1 192 ? -5.247 3.626 20.060 1.00 86.06 192 LYS A N 1
ATOM 1535 C CA . LYS A 1 192 ? -4.167 3.950 20.988 1.00 86.06 192 LYS A CA 1
ATOM 1536 C C . LYS A 1 192 ? -3.929 5.447 21.016 1.00 86.06 192 LYS A C 1
ATOM 1538 O O . LYS A 1 192 ? -3.694 6.073 19.988 1.00 86.06 192 LYS A O 1
ATOM 1543 N N . LEU A 1 193 ? -3.946 6.016 22.217 1.00 82.75 193 LEU A N 1
ATOM 1544 C CA . LEU A 1 193 ? -3.574 7.408 22.420 1.00 82.75 193 LEU A CA 1
ATOM 1545 C C . LEU A 1 193 ? -2.054 7.526 22.531 1.00 82.75 193 LEU A C 1
ATOM 1547 O O . LEU A 1 193 ? -1.437 6.866 23.366 1.00 82.75 193 LEU A O 1
ATOM 1551 N N . LYS A 1 194 ? -1.463 8.412 21.730 1.00 80.75 194 LYS A N 1
ATOM 1552 C CA . LYS A 1 194 ? -0.070 8.839 21.875 1.00 80.75 194 LYS A CA 1
ATOM 1553 C C . LYS A 1 194 ? -0.045 10.359 22.002 1.00 80.75 194 LYS A C 1
ATOM 1555 O O . LYS A 1 194 ? -0.354 11.064 21.049 1.00 80.75 194 LYS A O 1
ATOM 1560 N N . LEU A 1 195 ? 0.284 10.855 23.192 1.00 68.25 195 LEU A N 1
ATOM 1561 C CA . LEU A 1 195 ? 0.426 12.286 23.459 1.00 68.25 195 LEU A CA 1
ATOM 1562 C C . LEU A 1 195 ? 1.892 12.687 23.310 1.00 68.25 195 LEU A C 1
ATOM 1564 O O . LEU A 1 195 ? 2.765 12.140 23.980 1.00 68.25 195 LEU A O 1
ATOM 1568 N N . THR A 1 196 ? 2.154 13.653 22.434 1.00 64.19 196 THR A N 1
ATOM 1569 C CA . THR A 1 196 ? 3.455 14.314 22.315 1.00 64.19 196 THR A CA 1
ATOM 1570 C C . THR A 1 196 ? 3.285 15.732 22.842 1.00 64.19 196 THR A C 1
ATOM 1572 O O . THR A 1 196 ? 2.616 16.550 22.218 1.00 64.19 196 THR A O 1
ATOM 1575 N N . LEU A 1 197 ? 3.818 16.001 24.035 1.00 55.09 197 LEU A N 1
ATOM 1576 C CA . LEU A 1 197 ? 3.753 17.317 24.667 1.00 55.09 197 LEU A CA 1
ATOM 1577 C C . LEU A 1 197 ? 4.832 18.215 24.054 1.00 55.09 197 LEU A C 1
ATOM 1579 O O . LEU A 1 197 ? 5.997 18.133 24.430 1.00 55.09 197 LEU A O 1
ATOM 1583 N N . SER A 1 198 ? 4.453 19.068 23.104 1.00 46.78 198 SER A N 1
ATOM 1584 C CA . SER A 1 198 ? 5.252 20.239 22.743 1.00 46.78 198 SER A CA 1
ATOM 1585 C C . SER A 1 198 ? 4.801 21.406 23.625 1.00 46.78 198 SER A C 1
ATOM 1587 O O . SER A 1 198 ? 3.724 21.949 23.402 1.00 46.78 198 SER A O 1
ATOM 1589 N N . SER A 1 199 ? 5.635 21.711 24.620 1.00 38.91 199 SER A N 1
ATOM 1590 C CA . SER A 1 199 ? 5.511 22.719 25.684 1.00 38.91 199 SER A CA 1
ATOM 1591 C C . SER A 1 199 ? 4.372 22.550 26.702 1.00 38.91 199 SER A C 1
ATOM 1593 O O . SER A 1 199 ? 3.212 22.272 26.410 1.00 38.91 199 SER A O 1
ATOM 1595 N N . ALA A 1 200 ? 4.782 22.681 27.963 1.00 42.97 200 ALA A N 1
ATOM 1596 C CA . ALA A 1 200 ? 3.964 22.596 29.155 1.00 42.97 200 ALA A CA 1
ATOM 1597 C C . ALA A 1 200 ? 3.052 23.817 29.269 1.00 42.97 200 ALA A C 1
ATOM 1599 O O . ALA A 1 200 ? 3.556 24.932 29.173 1.00 42.97 200 ALA A O 1
ATOM 1600 N N . THR A 1 201 ? 1.760 23.617 29.5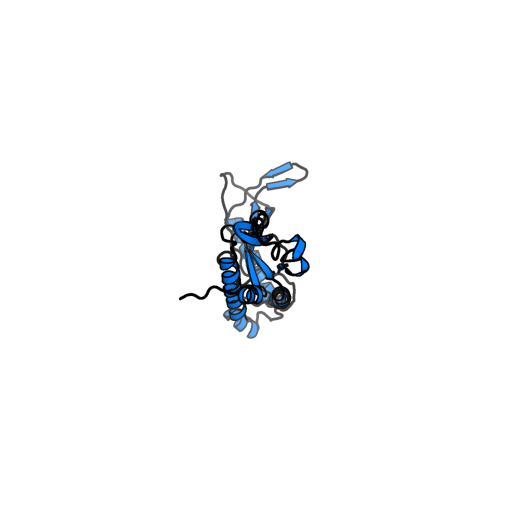51 1.00 35.66 201 THR A N 1
ATOM 1601 C CA . THR A 1 201 ? 1.076 24.278 30.678 1.00 35.66 201 THR A CA 1
ATOM 1602 C C . THR A 1 201 ? -0.410 23.910 30.837 1.00 35.66 201 THR A C 1
ATOM 1604 O O . THR A 1 201 ? -1.157 23.767 29.877 1.00 35.66 201 THR A O 1
ATOM 1607 N N . PHE A 1 202 ? -0.785 23.868 32.120 1.00 38.25 202 PHE A N 1
ATOM 1608 C CA . PHE A 1 202 ? -2.080 24.143 32.753 1.00 38.25 202 PHE A CA 1
ATOM 1609 C C . PHE A 1 202 ? -3.238 23.134 32.760 1.00 38.25 202 PHE A C 1
ATOM 1611 O O . PHE A 1 202 ? -3.417 22.286 31.897 1.00 38.25 202 PHE A O 1
ATOM 1618 N N . TYR A 1 203 ? -3.960 23.226 33.882 1.00 38.69 203 TYR A N 1
ATOM 1619 C CA . TYR A 1 203 ? -5.000 22.365 34.432 1.00 38.69 203 TYR A CA 1
ATOM 1620 C C . TYR A 1 203 ? -6.395 23.000 34.246 1.00 38.69 203 TYR A C 1
ATOM 1622 O O . TYR A 1 203 ? -6.514 24.217 34.164 1.00 38.69 203 TYR A O 1
ATOM 1630 N N . ASN A 1 204 ? -7.421 22.142 34.327 1.00 31.75 204 ASN A N 1
ATOM 1631 C CA . ASN A 1 204 ? -8.857 22.384 34.576 1.00 31.75 204 ASN A CA 1
ATOM 1632 C C . ASN A 1 204 ? -9.864 22.434 33.392 1.00 31.75 204 ASN A C 1
ATOM 1634 O O . ASN A 1 204 ? -9.934 23.363 32.602 1.00 31.75 204 ASN A O 1
ATOM 1638 N N . GLN A 1 205 ? -10.677 21.363 33.396 1.00 34.00 205 GLN A N 1
ATOM 1639 C CA . GLN A 1 205 ? -12.107 21.140 33.099 1.00 34.00 205 GLN A CA 1
ATOM 1640 C C . GLN A 1 205 ? -12.848 21.623 31.814 1.00 34.00 205 GLN A C 1
ATOM 1642 O O . GLN A 1 205 ? -13.049 22.798 31.540 1.00 34.00 205 GLN A O 1
ATOM 1647 N N . PHE A 1 206 ? -13.418 20.589 31.162 1.00 37.62 206 PHE A N 1
ATOM 1648 C CA . PHE A 1 206 ? -14.666 20.433 30.381 1.00 37.62 206 PHE A CA 1
ATOM 1649 C C . PHE A 1 206 ? -14.905 21.178 29.045 1.00 37.62 206 PHE A C 1
ATOM 1651 O O . PHE A 1 206 ? -15.320 22.337 28.989 1.00 37.62 206 PHE A O 1
ATOM 1658 N N . ALA A 1 207 ? -14.739 20.422 27.946 1.00 35.78 207 ALA A N 1
ATOM 1659 C CA . ALA A 1 207 ? -15.716 20.062 26.883 1.00 35.78 207 ALA A CA 1
ATOM 1660 C C . ALA A 1 207 ? -14.934 19.468 25.691 1.00 35.78 207 ALA A C 1
ATOM 1662 O O . ALA A 1 207 ? -13.865 19.982 25.447 1.00 35.78 207 ALA A O 1
ATOM 1663 N N . LEU A 1 208 ? -15.391 18.430 24.968 1.00 44.03 208 LEU A N 1
ATOM 1664 C CA . LEU A 1 208 ? -14.637 17.764 23.878 1.00 44.03 208 LEU A CA 1
ATOM 1665 C C . LEU A 1 208 ? -14.609 18.567 22.566 1.00 44.03 208 LEU A C 1
ATOM 1667 O O . LEU A 1 208 ? -15.564 18.524 21.800 1.00 44.03 208 LEU A O 1
ATOM 1671 N N . PHE A 1 209 ? -13.488 19.212 22.256 1.00 47.03 209 PHE A N 1
ATOM 1672 C CA . PHE A 1 209 ? -13.213 19.780 20.934 1.00 47.03 209 PHE A CA 1
ATOM 1673 C C . PHE A 1 209 ? -11.726 19.616 20.595 1.00 47.03 209 PHE A C 1
ATOM 1675 O O . PHE A 1 209 ? -10.854 20.192 21.252 1.00 47.03 209 PHE A O 1
ATOM 1682 N N . GLY A 1 210 ? -11.440 18.803 19.579 1.00 54.06 210 GLY A N 1
ATOM 1683 C CA . GLY A 1 210 ? -10.116 18.640 18.985 1.00 54.06 210 GLY A CA 1
ATOM 1684 C C . GLY A 1 210 ? -10.185 18.970 17.500 1.00 54.06 210 GLY A C 1
ATOM 1685 O O . GLY A 1 210 ? -11.111 18.537 16.819 1.00 54.06 210 GLY A O 1
ATOM 1686 N N . SER A 1 211 ? -9.223 19.742 16.997 1.00 60.41 211 SER A N 1
ATOM 1687 C CA . SER A 1 211 ? -9.073 19.952 15.556 1.00 60.41 211 SER A CA 1
ATOM 1688 C C . SER A 1 211 ? -8.172 18.852 15.000 1.00 60.41 211 SER A C 1
ATOM 1690 O O . SER A 1 211 ? -7.021 18.710 15.432 1.00 60.41 211 SER A O 1
ATOM 1692 N N . CYS A 1 212 ? -8.699 18.054 14.068 1.00 61.88 212 CYS A N 1
ATOM 1693 C CA . CYS A 1 212 ? -7.887 17.146 13.265 1.00 61.88 212 CYS A CA 1
ATOM 1694 C C . CYS A 1 212 ? -6.971 17.985 12.373 1.00 61.88 212 CYS A C 1
ATOM 1696 O O . CYS A 1 212 ? -7.447 18.773 11.560 1.00 61.88 212 CYS A O 1
ATOM 1698 N N . ARG A 1 213 ? -5.657 17.822 12.537 1.00 69.25 213 ARG A N 1
ATOM 1699 C CA . ARG A 1 213 ? -4.657 18.497 11.703 1.00 69.25 213 ARG A CA 1
ATOM 1700 C C . ARG A 1 213 ? -4.161 17.609 10.578 1.00 69.25 213 ARG A C 1
ATOM 1702 O O . ARG A 1 213 ? -3.813 18.113 9.520 1.00 69.25 213 ARG A O 1
ATOM 1709 N N . GLN A 1 214 ? -4.077 16.308 10.829 1.00 70.06 214 GLN A N 1
ATOM 1710 C CA . GLN A 1 214 ? -3.563 15.353 9.863 1.00 70.06 214 GLN A CA 1
ATOM 1711 C C . GLN A 1 214 ? -4.165 13.977 10.132 1.00 70.06 214 GLN A C 1
ATOM 1713 O O . GLN A 1 214 ? -4.180 13.519 11.276 1.00 70.06 214 GLN A O 1
ATOM 1718 N N . LEU A 1 215 ? -4.601 13.310 9.071 1.00 75.81 215 LEU A N 1
ATOM 1719 C CA . LEU A 1 215 ? -4.924 11.891 9.066 1.00 75.81 215 LEU A CA 1
ATOM 1720 C C . LEU A 1 215 ? -3.901 11.205 8.163 1.00 75.81 215 LEU A C 1
ATOM 1722 O O . LEU A 1 215 ? -3.725 11.618 7.022 1.00 75.81 215 LEU A O 1
ATOM 1726 N N . LEU A 1 216 ? -3.192 10.210 8.688 1.00 77.25 216 LEU A N 1
ATOM 1727 C CA . LEU A 1 216 ? -2.162 9.489 7.945 1.00 77.25 216 LEU A CA 1
ATOM 1728 C C . LEU A 1 216 ? -2.421 7.990 8.041 1.00 77.25 216 LEU A C 1
ATOM 1730 O O . LEU A 1 216 ? -2.397 7.453 9.146 1.00 77.25 216 LEU A O 1
ATOM 1734 N N . ARG A 1 217 ? -2.616 7.302 6.914 1.00 81.31 217 ARG A N 1
ATOM 1735 C CA . ARG A 1 217 ? -2.634 5.829 6.909 1.00 81.31 217 ARG A CA 1
ATOM 1736 C C . ARG A 1 217 ? -1.211 5.296 7.033 1.00 81.31 217 ARG A C 1
ATOM 1738 O O . ARG A 1 217 ? -0.392 5.598 6.169 1.00 81.31 217 ARG A O 1
ATOM 1745 N N . THR A 1 218 ? -0.925 4.521 8.075 1.00 82.94 218 THR A N 1
ATOM 1746 C CA . THR A 1 218 ? 0.382 3.880 8.302 1.00 82.94 218 THR A CA 1
ATOM 1747 C C . THR A 1 218 ? 0.473 2.481 7.712 1.00 82.94 218 THR A C 1
ATOM 1749 O O . THR A 1 218 ? 1.561 2.049 7.323 1.00 82.94 218 THR A O 1
ATOM 1752 N N . GLN A 1 219 ? -0.666 1.797 7.607 1.00 86.19 219 GLN A N 1
ATOM 1753 C CA . GLN A 1 219 ? -0.762 0.432 7.106 1.00 86.19 219 GLN A CA 1
ATOM 1754 C C . GLN A 1 219 ? -2.027 0.257 6.261 1.00 86.19 219 GLN A C 1
ATOM 1756 O O . GLN A 1 219 ? -3.105 0.708 6.653 1.00 86.19 219 GLN A O 1
ATOM 1761 N N . LEU A 1 220 ? -1.872 -0.398 5.112 1.00 86.25 220 LEU A N 1
ATOM 1762 C CA . LEU A 1 220 ? -2.936 -0.810 4.202 1.00 86.25 220 LEU A CA 1
ATOM 1763 C C . LEU A 1 220 ? -2.967 -2.339 4.162 1.00 86.25 220 LEU A C 1
ATOM 1765 O O . LEU A 1 220 ? -2.152 -2.948 3.469 1.00 86.25 220 LEU A O 1
ATOM 1769 N N . GLY A 1 221 ? -3.846 -2.960 4.947 1.00 86.25 221 GLY A N 1
ATOM 1770 C CA . GLY A 1 221 ? -3.858 -4.415 5.109 1.00 86.25 221 GLY A CA 1
ATOM 1771 C C . GLY A 1 221 ? -2.486 -4.977 5.481 1.00 86.25 221 GLY A C 1
ATOM 1772 O O . GLY A 1 221 ? -1.894 -4.534 6.467 1.00 86.25 221 GLY A O 1
ATOM 1773 N N . PRO A 1 222 ? -1.922 -5.917 4.710 1.00 88.25 222 PRO A N 1
ATOM 1774 C CA . PRO A 1 222 ? -0.598 -6.456 5.002 1.00 88.25 222 PRO A CA 1
ATOM 1775 C C . PRO A 1 222 ? 0.552 -5.500 4.619 1.00 88.25 222 PRO A C 1
ATOM 1777 O O . PRO A 1 222 ? 1.702 -5.719 5.004 1.00 88.25 222 PRO A O 1
ATOM 1780 N N . PHE A 1 223 ? 0.277 -4.416 3.888 1.00 88.31 223 PHE A N 1
ATOM 1781 C CA . PHE A 1 223 ? 1.291 -3.467 3.436 1.00 88.31 223 PHE A CA 1
ATOM 1782 C C . PHE A 1 223 ? 1.560 -2.379 4.475 1.00 88.31 223 PHE A C 1
ATOM 1784 O O . PHE A 1 223 ? 0.688 -1.592 4.836 1.00 88.31 223 PHE A O 1
ATOM 1791 N N . ASN A 1 224 ? 2.812 -2.279 4.911 1.00 85.38 224 ASN A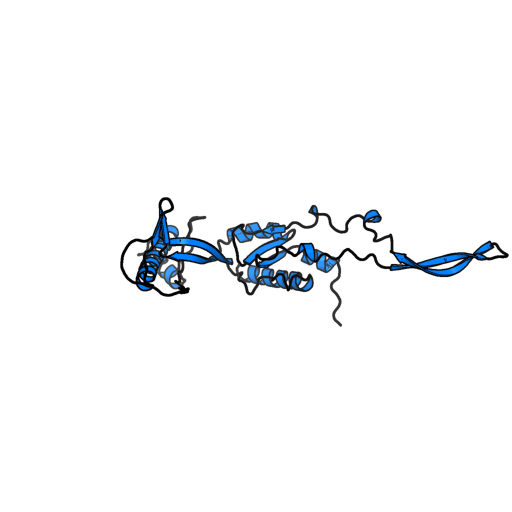 N 1
ATOM 1792 C CA . ASN A 1 224 ? 3.288 -1.266 5.849 1.00 85.38 224 ASN A CA 1
ATOM 1793 C C . ASN A 1 224 ? 4.548 -0.573 5.301 1.00 85.38 224 ASN A C 1
ATOM 1795 O O . ASN A 1 224 ? 5.076 -0.931 4.248 1.00 85.38 224 ASN A O 1
ATOM 1799 N N . CYS A 1 225 ? 5.071 0.407 6.038 1.00 81.94 225 CYS A N 1
ATOM 1800 C CA . CYS A 1 225 ? 6.259 1.167 5.641 1.00 81.94 225 CYS A CA 1
ATOM 1801 C C . CYS A 1 225 ? 7.541 0.333 5.440 1.00 81.94 225 CYS A C 1
ATOM 1803 O O . CYS A 1 225 ? 8.462 0.813 4.784 1.00 81.94 225 CYS A O 1
ATOM 1805 N N . THR A 1 226 ? 7.624 -0.897 5.962 1.00 84.12 226 THR A N 1
ATOM 1806 C CA . THR A 1 226 ? 8.784 -1.787 5.751 1.00 84.12 226 THR A CA 1
ATOM 1807 C C . THR A 1 226 ? 8.801 -2.402 4.354 1.00 84.12 226 THR A C 1
ATOM 1809 O O . THR A 1 226 ? 9.865 -2.750 3.840 1.00 84.12 226 THR A O 1
ATOM 1812 N N . HIS A 1 227 ? 7.628 -2.505 3.728 1.00 83.38 227 HIS A N 1
ATOM 1813 C CA . HIS A 1 227 ? 7.458 -3.025 2.376 1.00 83.38 227 HIS A CA 1
ATOM 1814 C C . HIS A 1 227 ? 7.440 -1.913 1.325 1.00 83.38 227 HIS A C 1
ATOM 1816 O O . HIS A 1 227 ? 7.593 -2.202 0.143 1.00 83.38 227 HIS A O 1
ATOM 1822 N N . SER A 1 228 ? 7.304 -0.652 1.731 1.00 85.81 228 SER A N 1
ATOM 1823 C CA . SER A 1 228 ? 7.240 0.487 0.818 1.00 85.81 228 SER A CA 1
ATOM 1824 C C . SER A 1 228 ? 8.606 0.860 0.243 1.00 85.81 228 SER A C 1
ATOM 1826 O O . SER A 1 228 ? 9.597 1.025 0.959 1.00 85.81 228 SER A O 1
ATOM 1828 N N . LEU A 1 229 ? 8.659 1.084 -1.069 1.00 87.50 229 LEU A N 1
ATOM 1829 C CA . LEU A 1 229 ? 9.807 1.702 -1.720 1.00 87.50 229 LEU A CA 1
ATOM 1830 C C . LEU A 1 229 ? 9.907 3.181 -1.355 1.00 87.50 229 LEU A C 1
ATOM 1832 O O . LEU A 1 229 ? 8.969 3.951 -1.538 1.00 87.50 229 LEU A O 1
ATOM 1836 N N . LEU A 1 230 ? 11.089 3.580 -0.888 1.00 83.56 230 LEU A N 1
ATOM 1837 C CA . LEU A 1 230 ? 11.444 4.977 -0.649 1.00 83.56 230 LEU A CA 1
ATOM 1838 C C . LEU A 1 230 ? 12.053 5.595 -1.913 1.00 83.56 230 LEU A C 1
ATOM 1840 O O . LEU A 1 230 ? 12.803 4.922 -2.623 1.00 83.56 230 LEU A O 1
ATOM 1844 N N . ASP A 1 231 ? 11.876 6.902 -2.114 1.00 77.38 231 ASP A N 1
ATOM 1845 C CA . ASP A 1 231 ? 12.481 7.678 -3.210 1.00 77.38 231 ASP A CA 1
ATOM 1846 C C . ASP A 1 231 ? 13.974 7.407 -3.403 1.00 77.38 231 ASP A C 1
ATOM 1848 O O . ASP A 1 231 ? 14.464 7.234 -4.519 1.00 77.38 231 ASP A O 1
ATOM 1852 N N . LYS A 1 232 ? 14.737 7.353 -2.307 1.00 78.25 232 LYS A N 1
ATOM 1853 C CA . LYS A 1 232 ? 16.188 7.095 -2.332 1.00 78.25 232 LYS A CA 1
ATOM 1854 C C . LYS A 1 232 ? 16.560 5.711 -2.879 1.00 78.25 232 LYS A C 1
ATOM 1856 O O . LYS A 1 232 ? 17.705 5.494 -3.260 1.00 78.25 232 LYS A O 1
ATOM 1861 N N . HIS A 1 233 ? 15.611 4.782 -2.927 1.00 81.06 233 HIS A N 1
ATOM 1862 C CA . HIS A 1 233 ? 15.806 3.409 -3.385 1.00 81.06 233 HIS A CA 1
ATOM 1863 C C . HIS A 1 233 ? 15.056 3.102 -4.682 1.00 81.06 233 HIS A C 1
ATOM 1865 O O . HIS A 1 233 ? 15.044 1.941 -5.095 1.00 81.06 233 HIS A O 1
ATOM 1871 N N . PHE A 1 234 ? 14.496 4.117 -5.344 1.00 80.44 234 PHE A N 1
ATOM 1872 C CA . PHE A 1 234 ? 13.741 3.992 -6.587 1.00 80.44 234 PHE A CA 1
ATOM 1873 C C . PHE A 1 234 ? 14.668 3.682 -7.778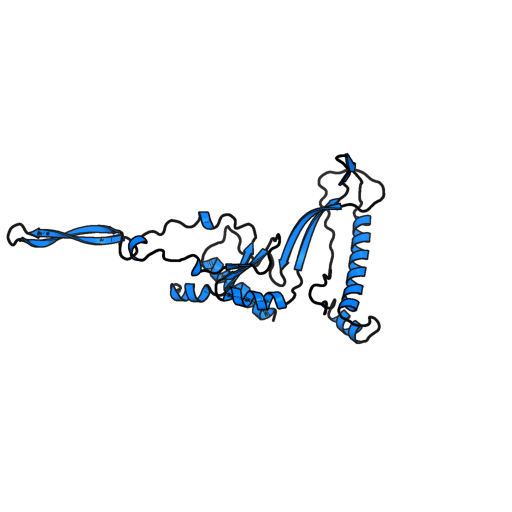 1.00 80.44 234 PHE A C 1
ATOM 1875 O O . PHE A 1 234 ? 15.055 4.551 -8.554 1.00 80.44 234 PHE A O 1
ATOM 1882 N N . THR A 1 235 ? 15.096 2.423 -7.870 1.00 82.50 235 THR A N 1
ATOM 1883 C CA . THR A 1 235 ? 15.920 1.871 -8.955 1.00 82.50 235 THR A CA 1
ATOM 1884 C C . THR A 1 235 ? 15.219 0.650 -9.530 1.00 82.50 235 THR A C 1
ATOM 1886 O O . THR A 1 235 ? 14.542 -0.058 -8.786 1.00 82.50 235 THR A O 1
ATOM 1889 N N . MET A 1 236 ? 15.424 0.347 -10.817 1.00 80.56 236 MET A N 1
ATOM 1890 C CA . MET A 1 236 ? 14.712 -0.756 -11.479 1.00 80.56 236 MET A CA 1
ATOM 1891 C C . MET A 1 236 ? 14.856 -2.089 -10.735 1.00 80.56 236 MET A C 1
ATOM 1893 O O . MET A 1 236 ? 13.885 -2.797 -10.498 1.00 80.56 236 MET A O 1
ATOM 1897 N N . LYS A 1 237 ? 16.065 -2.394 -10.254 1.00 82.25 237 LYS A N 1
ATOM 1898 C CA . LYS A 1 237 ? 16.335 -3.596 -9.456 1.00 82.25 237 LYS A CA 1
ATOM 1899 C C . LYS A 1 237 ? 15.504 -3.661 -8.170 1.00 82.25 237 LYS A C 1
ATOM 1901 O O . LYS A 1 237 ? 15.065 -4.739 -7.777 1.00 82.25 237 LYS A O 1
ATOM 1906 N N . ASN A 1 238 ? 15.329 -2.531 -7.489 1.00 86.56 238 ASN A N 1
ATOM 1907 C CA . ASN A 1 238 ? 14.549 -2.478 -6.256 1.00 86.56 238 ASN A CA 1
ATOM 1908 C C . ASN A 1 238 ? 13.045 -2.493 -6.536 1.00 86.56 238 ASN A C 1
ATOM 1910 O O . ASN A 1 238 ? 12.326 -3.110 -5.761 1.00 86.56 238 ASN A O 1
ATOM 1914 N N . ILE A 1 239 ? 12.598 -1.892 -7.643 1.00 86.31 239 ILE A N 1
ATOM 1915 C CA . ILE A 1 239 ? 11.210 -1.972 -8.119 1.00 86.31 239 ILE A CA 1
ATOM 1916 C C . ILE A 1 239 ? 10.833 -3.430 -8.383 1.00 86.31 239 ILE A C 1
ATOM 1918 O O . ILE A 1 239 ? 9.899 -3.936 -7.773 1.00 86.31 239 ILE A O 1
ATOM 1922 N N . LEU A 1 240 ? 11.637 -4.148 -9.171 1.00 85.88 240 LEU A N 1
ATOM 1923 C CA . LEU A 1 240 ? 11.411 -5.568 -9.460 1.00 85.88 240 LEU A CA 1
ATOM 1924 C C . LEU A 1 240 ? 11.420 -6.437 -8.195 1.00 85.88 240 LEU A C 1
ATOM 1926 O O . LEU A 1 240 ? 10.597 -7.334 -8.038 1.00 85.88 240 LEU A O 1
ATOM 1930 N N . ARG A 1 241 ? 12.330 -6.162 -7.251 1.00 87.25 241 ARG A N 1
ATOM 1931 C CA . ARG A 1 241 ? 12.338 -6.869 -5.962 1.00 87.25 241 ARG A CA 1
ATOM 1932 C C . ARG A 1 241 ? 11.085 -6.560 -5.140 1.00 87.25 241 ARG A C 1
ATOM 1934 O O . ARG A 1 241 ? 10.564 -7.450 -4.479 1.00 87.25 241 ARG A O 1
ATOM 1941 N N . ASN A 1 242 ? 10.626 -5.312 -5.150 1.00 90.69 242 ASN A N 1
ATOM 1942 C CA . ASN A 1 242 ? 9.421 -4.909 -4.441 1.00 90.69 242 ASN A CA 1
ATOM 1943 C C . ASN A 1 242 ? 8.178 -5.591 -5.012 1.00 90.69 242 ASN A C 1
ATOM 1945 O O . ASN A 1 242 ? 7.399 -6.112 -4.226 1.00 90.69 242 ASN A O 1
ATOM 1949 N N . MET A 1 243 ? 8.061 -5.678 -6.340 1.00 89.81 243 MET A N 1
ATOM 1950 C CA . MET A 1 243 ? 6.995 -6.423 -7.020 1.00 89.81 243 MET A CA 1
ATOM 1951 C C . MET A 1 243 ? 6.925 -7.870 -6.534 1.00 89.81 243 MET A C 1
ATOM 1953 O O . MET A 1 243 ? 5.886 -8.326 -6.069 1.00 89.81 243 MET A O 1
ATOM 1957 N N . GLN A 1 244 ? 8.066 -8.566 -6.523 1.00 88.50 244 GLN A N 1
ATOM 1958 C CA . GLN A 1 244 ? 8.145 -9.945 -6.031 1.00 88.50 244 GLN A CA 1
ATOM 1959 C C . GLN A 1 244 ? 7.754 -10.074 -4.553 1.00 88.50 244 GLN A C 1
ATOM 1961 O O . GLN A 1 244 ? 7.144 -11.064 -4.152 1.00 88.50 244 GLN A O 1
ATOM 1966 N N . SER A 1 245 ? 8.124 -9.101 -3.717 1.00 89.69 245 SER A N 1
ATOM 1967 C CA . SER A 1 245 ? 7.706 -9.079 -2.313 1.00 89.69 245 SER A CA 1
ATOM 1968 C C . SER A 1 245 ? 6.202 -8.836 -2.172 1.00 89.69 245 SER A C 1
ATOM 1970 O O . SER A 1 245 ? 5.563 -9.519 -1.378 1.00 89.69 245 SER A O 1
ATOM 1972 N N . CYS A 1 246 ? 5.633 -7.910 -2.948 1.00 89.50 246 CYS A N 1
ATOM 1973 C CA . CYS A 1 246 ? 4.203 -7.607 -2.931 1.00 89.50 246 CYS A CA 1
ATOM 1974 C C . CYS A 1 246 ? 3.375 -8.808 -3.391 1.00 89.50 246 CYS A C 1
ATOM 1976 O O . CYS A 1 246 ? 2.395 -9.156 -2.743 1.00 89.50 246 CYS A O 1
ATOM 1978 N N . GLU A 1 247 ? 3.810 -9.502 -4.443 1.00 88.69 247 GLU A N 1
ATOM 1979 C CA . GLU A 1 247 ? 3.146 -10.710 -4.932 1.00 88.69 247 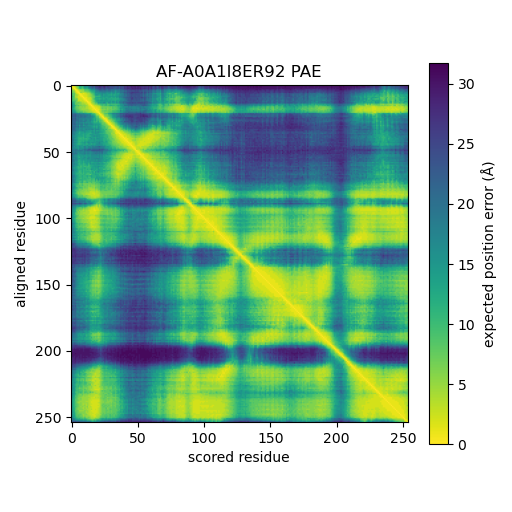GLU A CA 1
ATOM 1980 C C . GLU A 1 247 ? 3.106 -11.811 -3.863 1.00 88.69 247 GLU A C 1
ATOM 1982 O O . GLU A 1 247 ? 2.079 -12.460 -3.669 1.00 88.69 247 GLU A O 1
ATOM 1987 N N . LYS A 1 248 ? 4.203 -11.998 -3.116 1.00 89.44 248 LYS A N 1
ATOM 1988 C CA . LYS A 1 248 ? 4.225 -12.933 -1.983 1.00 89.44 248 LYS A CA 1
ATOM 1989 C C . LYS A 1 248 ? 3.225 -12.523 -0.912 1.00 89.44 248 LYS A C 1
ATOM 1991 O O . LYS A 1 248 ? 2.458 -13.365 -0.470 1.00 89.44 248 LYS A O 1
ATOM 1996 N N . ILE A 1 249 ? 3.223 -11.249 -0.520 1.00 89.25 249 ILE A N 1
ATOM 1997 C CA . ILE A 1 249 ? 2.302 -10.725 0.494 1.00 89.25 249 ILE A CA 1
ATOM 1998 C C . ILE A 1 249 ? 0.844 -11.005 0.099 1.00 89.25 249 ILE A C 1
ATOM 2000 O O . ILE A 1 249 ? 0.092 -11.539 0.904 1.00 89.25 249 ILE A O 1
ATOM 2004 N N . ILE A 1 250 ? 0.478 -10.734 -1.155 1.00 88.12 250 ILE A N 1
ATOM 2005 C CA . ILE A 1 250 ? -0.883 -10.953 -1.670 1.00 88.12 250 ILE A CA 1
ATOM 2006 C C . ILE A 1 250 ? -1.262 -12.442 -1.667 1.00 88.12 250 ILE A C 1
ATOM 2008 O O . ILE A 1 250 ? -2.403 -12.783 -1.358 1.00 88.12 250 ILE A O 1
ATOM 2012 N N . LYS A 1 251 ? -0.312 -13.333 -1.989 1.00 85.81 251 LYS A N 1
ATOM 2013 C CA . LYS A 1 251 ? -0.526 -14.790 -1.973 1.00 85.81 251 LYS A CA 1
ATOM 2014 C C . LYS A 1 251 ? -0.688 -15.368 -0.568 1.00 85.81 251 LYS A C 1
ATOM 2016 O O . LYS A 1 251 ? -1.398 -16.349 -0.428 1.00 85.81 251 LYS A O 1
ATOM 2021 N N . TYR A 1 252 ? -0.015 -14.810 0.438 1.00 81.94 252 TYR A N 1
ATOM 2022 C CA . TYR A 1 252 ? -0.135 -15.270 1.830 1.00 81.94 252 TYR A CA 1
ATOM 2023 C C . TYR A 1 252 ? -1.392 -14.754 2.536 1.00 81.94 252 TYR A C 1
ATOM 2025 O O . TYR A 1 252 ? -1.772 -15.299 3.566 1.00 81.94 252 TYR A O 1
ATOM 2033 N N . ASP A 1 253 ? -1.984 -13.682 2.017 1.00 70.38 253 ASP A N 1
ATOM 2034 C CA . ASP A 1 253 ? -3.175 -13.039 2.570 1.00 70.38 253 ASP A CA 1
ATOM 2035 C C . ASP A 1 253 ? -4.494 -13.590 1.987 1.00 70.38 253 ASP A C 1
ATOM 2037 O O . ASP A 1 253 ? -5.557 -13.316 2.533 1.00 70.38 253 ASP A O 1
ATOM 2041 N N . GLY A 1 254 ? -4.435 -14.342 0.877 1.00 53.75 254 GLY A N 1
ATOM 2042 C CA . GLY A 1 254 ? -5.597 -15.026 0.282 1.00 53.75 254 GLY A CA 1
ATOM 2043 C C . GLY A 1 254 ? -5.767 -16.439 0.817 1.00 53.75 254 GLY A C 1
ATOM 2044 O O . GLY A 1 254 ? -6.935 -16.864 0.936 1.00 53.75 254 GLY A O 1
#

InterPro domains:
  IPR020103 Pseudouridine synthase, catalytic domain superfamily [SSF55120] (95-250)
  IPR039048 Mitochondrial pseudouridylate synthase Trub2 [PTHR13195] (59-193)

Radius of gyration: 29.73 Å; Cα contacts (8 Å, |Δi|>4): 346; chains: 1; bounding box: 72×54×94 Å

Solvent-accessible surface area (backbone atoms only — not comparable to full-atom values): 15547 Å² total; per-residue (Å²): 135,84,81,75,83,48,73,68,57,53,56,64,61,52,49,30,39,39,42,31,29,71,74,66,83,57,66,80,80,66,68,68,78,84,77,60,56,72,39,78,40,75,40,70,44,62,37,97,78,84,56,47,80,37,77,80,46,73,43,84,40,71,37,59,83,67,30,50,88,73,69,40,68,98,67,58,77,84,78,58,46,75,42,69,70,68,96,68,66,43,50,42,45,48,31,15,23,42,67,16,36,67,51,38,60,68,53,64,73,61,71,59,68,63,41,71,50,78,42,57,49,72,28,53,44,76,56,96,91,41,77,49,78,46,45,78,56,70,70,60,53,52,53,51,51,51,52,53,38,53,49,31,55,54,48,24,37,57,45,46,73,40,56,80,89,37,72,65,35,52,56,40,54,74,80,38,84,60,65,56,71,49,85,88,62,90,73,53,90,78,83,82,90,82,88,80,85,82,76,91,83,75,82,70,82,88,79,99,58,63,42,80,75,44,66,34,31,53,26,54,44,93,46,34,64,90,62,28,45,45,69,94,56,76,40,72,72,48,50,56,52,36,26,58,51,42,53,50,53,56,63,75,74,107

Mean predicted aligned error: 13.45 Å

Secondary structure (DSSP, 8-state):
--PPPPHHHHHHTTSEEEEEETT-S-GGGG----PPPEEEEEEEEE-TTT--EEEEEEEEEE-GGG-HHHH--S--GGGS-EEES--S-BSEEEEEETTHHHHHHHHHTT---EEEEEEEEESEEEETTEEEE----HHHHHHHHHHHHHHHHHHHHHHTT--TTSHHHHHHHHH-SPPPSSTT-------------SS----------EEEEEEEEEEETTEETTTSBPGGG--HHHHHHHHHHHHHHHHHH-

pLDDT: mean 75.98, std 14.55, range [31.17, 92.38]

Sequence (254 aa):
MRTGATVTDIWKSSHSIVCVHDHVTHANKRCLPIGIPGIEMPIVEPHPIPQAPVIVGLRKQPNYNFHPVVVGKPFRKEDIRIEELDYQQHSSSVFGINDGCDMLESLRDRVWVNEYVLKGQLGRRTIQNKIEEKAYTHRHMSRVLMRLQAHYKKLAFELANVDLESQEALELARNGLPGPKILGAPIIYFIKLKLTLSSATFYNQFALFGSCRQLLRTQLGPFNCTHSLLDKHFTMKNILRNMQSCEKIIKYDG

Foldseek 3Di:
DDDDQDPVNLLVLQQFKFKAFPPPPCPVVPPDPPDQDKDWDFDWAQDPPPRDTDGPDIDIDGDCCPPCVNVNDPDDPVSWDKDWLDDDAARMTMIGIHNRVVVSVVVNVLPFDWDKDWDWDPQWDQDPNDTGGDDDDPVVVVVVQVVVLVVLLVVQCVQCVHDCPDPVVVVCVVVARHDGPDPPDDGDRDDDDDDDDPDDDDDDDDDDDIDGPDMYTQDDHLDGPVLHDYPVRPDSVVRSVSRVVVVVSVVVSD

Organism: Wuchereria bancrofti (NCBI:txid6293)